Protein AF-A0A1Y3AVC0-F1 (afdb_monomer_lite)

pLDDT: mean 75.88, std 19.56, range [30.83, 96.31]

InterPro domains:
  IPR007252 Nuclear pore protein 84/107 [PF04121] (3-214)
  IPR007252 Nuclear pore protein 84/107 [PTHR13003] (3-214)

Structure (mmCIF, N/CA/C/O backbone):
data_AF-A0A1Y3AVC0-F1
#
_entry.id   AF-A0A1Y3AVC0-F1
#
loop_
_atom_site.group_PDB
_atom_site.id
_atom_site.type_symbol
_atom_site.label_atom_id
_atom_site.label_alt_id
_atom_site.label_comp_id
_atom_site.label_asym_id
_atom_site.label_entity_id
_atom_site.label_seq_id
_atom_site.pdbx_PDB_ins_code
_atom_site.Cartn_x
_atom_site.Cartn_y
_atom_site.Cartn_z
_atom_site.occupancy
_atom_site.B_iso_or_equiv
_atom_site.auth_seq_id
_atom_site.auth_comp_id
_atom_site.auth_asym_id
_atom_site.auth_atom_id
_atom_site.pdbx_PDB_model_num
ATOM 1 N N . MET A 1 1 ? 9.480 -19.037 -18.167 1.00 77.12 1 MET A N 1
ATOM 2 C CA . MET A 1 1 ? 8.557 -18.081 -18.829 1.00 77.12 1 MET A CA 1
ATOM 3 C C . MET A 1 1 ? 8.891 -16.638 -18.455 1.00 77.12 1 MET A C 1
ATOM 5 O O . MET A 1 1 ? 9.142 -15.856 -19.361 1.00 77.12 1 MET A O 1
ATOM 9 N N . PHE A 1 2 ? 8.971 -16.295 -17.164 1.00 83.81 2 PHE A N 1
ATOM 10 C CA . PHE A 1 2 ? 9.267 -14.930 -16.691 1.00 83.81 2 PHE A CA 1
ATOM 11 C C . PHE A 1 2 ? 10.601 -14.347 -17.185 1.00 83.81 2 PHE A C 1
ATOM 13 O O . PHE A 1 2 ? 10.641 -13.189 -17.583 1.00 83.81 2 PHE A O 1
ATOM 20 N N . GLU A 1 3 ? 11.664 -15.153 -17.258 1.00 85.75 3 GLU A N 1
ATOM 21 C CA . GLU A 1 3 ? 12.979 -14.725 -17.774 1.00 85.75 3 GLU A CA 1
ATOM 22 C C . GLU A 1 3 ? 12.911 -14.189 -19.207 1.00 85.75 3 GLU A C 1
ATOM 24 O O . GLU A 1 3 ? 13.526 -13.179 -19.535 1.00 85.75 3 GLU A O 1
ATOM 29 N N . LEU A 1 4 ? 12.117 -14.847 -20.054 1.00 87.88 4 LEU A N 1
ATOM 30 C CA . LEU A 1 4 ? 11.952 -14.465 -21.449 1.00 87.88 4 LEU A CA 1
ATOM 31 C C . LEU A 1 4 ? 11.192 -13.140 -21.564 1.00 87.88 4 LEU A C 1
ATOM 33 O O . LEU A 1 4 ? 11.560 -12.280 -22.360 1.00 87.88 4 LEU A O 1
ATOM 37 N N . ILE A 1 5 ? 10.155 -12.961 -20.740 1.00 86.69 5 ILE A N 1
ATOM 38 C CA . ILE A 1 5 ? 9.391 -11.713 -20.694 1.00 86.69 5 ILE A CA 1
ATOM 39 C C . ILE A 1 5 ? 10.294 -10.579 -20.213 1.00 86.69 5 ILE A C 1
ATOM 41 O O . ILE A 1 5 ? 10.363 -9.560 -20.887 1.00 86.69 5 ILE A O 1
ATOM 45 N N . ALA A 1 6 ? 11.046 -10.779 -19.128 1.00 88.44 6 ALA A N 1
ATOM 46 C CA . ALA A 1 6 ? 11.987 -9.787 -18.617 1.00 88.44 6 ALA A CA 1
ATOM 47 C C . ALA A 1 6 ? 13.039 -9.396 -19.667 1.00 88.44 6 ALA A C 1
ATOM 49 O O . ALA A 1 6 ? 13.271 -8.207 -19.904 1.00 88.44 6 ALA A O 1
ATOM 50 N N . PHE A 1 7 ? 13.600 -10.389 -20.363 1.00 89.31 7 PHE A N 1
ATOM 51 C CA . PHE A 1 7 ? 14.540 -10.176 -21.458 1.00 89.31 7 PHE A CA 1
ATOM 52 C C . PHE A 1 7 ? 13.926 -9.322 -22.570 1.00 89.31 7 PHE A C 1
ATOM 54 O O . PHE A 1 7 ? 14.502 -8.300 -22.935 1.00 89.31 7 PHE A O 1
ATOM 61 N N . TYR A 1 8 ? 12.733 -9.662 -23.063 1.00 89.69 8 TYR A N 1
ATOM 62 C CA . TYR A 1 8 ? 12.082 -8.866 -24.105 1.00 89.69 8 TYR A CA 1
ATOM 63 C C . TYR A 1 8 ? 11.674 -7.475 -23.620 1.00 89.69 8 TYR A C 1
ATOM 65 O O . TYR A 1 8 ? 11.854 -6.507 -24.357 1.00 89.69 8 TYR A O 1
ATOM 73 N N . THR A 1 9 ? 11.191 -7.343 -22.381 1.00 88.06 9 THR A N 1
ATOM 74 C CA . THR A 1 9 ? 10.833 -6.040 -21.809 1.00 88.06 9 THR A CA 1
ATOM 75 C C . THR A 1 9 ? 12.037 -5.119 -21.668 1.00 88.06 9 THR A C 1
ATOM 77 O O . THR A 1 9 ? 11.871 -3.923 -21.858 1.00 88.06 9 THR A O 1
ATOM 80 N N . SER A 1 10 ? 13.249 -5.641 -21.451 1.00 90.62 10 SER A N 1
ATOM 81 C CA . SER A 1 10 ? 14.460 -4.813 -21.342 1.00 90.62 10 SER A CA 1
ATOM 82 C C . SER A 1 10 ? 14.776 -4.005 -22.612 1.00 90.62 10 SER A C 1
ATOM 84 O O . SER A 1 10 ? 15.404 -2.952 -22.533 1.00 90.62 10 SER A O 1
ATOM 86 N N . PHE A 1 11 ? 14.293 -4.444 -23.781 1.00 90.25 11 PHE A N 1
ATOM 87 C CA . PHE A 1 11 ? 14.496 -3.742 -25.053 1.00 90.25 11 PHE A CA 1
ATOM 88 C C . PHE A 1 11 ? 13.446 -2.662 -25.340 1.00 90.25 11 PHE A C 1
ATOM 90 O O . PHE A 1 11 ? 13.580 -1.916 -26.312 1.00 90.25 11 PHE A O 1
ATOM 97 N N . LEU A 1 12 ? 12.378 -2.575 -24.543 1.00 90.44 12 LEU A N 1
ATOM 98 C CA . LEU A 1 12 ? 11.335 -1.567 -24.735 1.00 90.44 12 LEU A CA 1
ATOM 99 C C . LEU A 1 12 ? 11.754 -0.214 -24.124 1.00 90.44 12 LEU A C 1
ATOM 101 O O . LEU A 1 12 ? 12.599 -0.179 -23.239 1.00 90.44 12 LEU A O 1
ATOM 105 N N . PRO A 1 13 ? 11.151 0.916 -24.536 1.00 88.56 13 PRO A N 1
ATOM 106 C CA . PRO A 1 13 ? 11.307 2.195 -23.837 1.00 88.56 13 PRO A CA 1
ATOM 107 C C . PRO A 1 13 ? 10.782 2.122 -22.398 1.00 88.56 13 PRO A C 1
ATOM 109 O O . PRO A 1 13 ? 9.741 1.501 -22.181 1.00 88.56 13 PRO A O 1
ATOM 112 N N . GLU A 1 14 ? 11.435 2.804 -21.450 1.00 80.38 14 GLU A N 1
ATOM 113 C CA . GLU A 1 14 ? 11.179 2.720 -19.995 1.00 80.38 14 GLU A CA 1
ATOM 114 C C . GLU A 1 14 ? 9.687 2.775 -19.622 1.00 80.38 14 GLU A C 1
ATOM 116 O O . GLU A 1 14 ? 9.183 1.911 -18.910 1.00 80.38 14 GLU A O 1
ATOM 121 N N . THR A 1 15 ? 8.930 3.711 -20.201 1.00 76.50 15 THR A N 1
ATOM 122 C CA . THR A 1 15 ? 7.484 3.854 -19.947 1.00 76.50 15 THR A CA 1
ATOM 123 C C . THR A 1 15 ? 6.673 2.608 -20.314 1.00 76.50 15 THR A C 1
ATOM 125 O O . THR A 1 15 ? 5.703 2.262 -19.638 1.00 76.50 15 THR A O 1
ATOM 128 N N . LYS A 1 16 ? 7.066 1.904 -21.382 1.00 79.81 16 LYS A N 1
ATOM 129 C CA . LYS A 1 16 ? 6.434 0.650 -21.805 1.00 79.81 16 LYS A CA 1
ATOM 130 C C . LYS A 1 16 ? 6.957 -0.548 -21.019 1.00 79.81 16 LYS A C 1
ATOM 132 O O . LYS A 1 16 ? 6.185 -1.489 -20.838 1.00 79.81 16 LYS A O 1
ATOM 137 N N . GLN A 1 17 ? 8.209 -0.518 -20.553 1.00 87.00 17 GLN A N 1
ATOM 138 C CA . GLN A 1 17 ? 8.747 -1.550 -19.662 1.00 87.00 17 GLN A CA 1
ATOM 139 C C . GLN A 1 17 ? 7.913 -1.611 -18.384 1.00 87.00 17 GLN A C 1
ATOM 141 O O . GLN A 1 17 ? 7.358 -2.661 -18.069 1.00 87.00 17 GLN A O 1
ATOM 146 N N . VAL A 1 18 ? 7.742 -0.451 -17.735 1.00 84.69 18 VAL A N 1
ATOM 147 C CA . VAL A 1 18 ? 6.990 -0.298 -16.485 1.00 84.69 18 VAL A CA 1
ATOM 148 C C . VAL A 1 18 ? 5.575 -0.835 -16.638 1.00 84.69 18 VAL A C 1
ATOM 150 O O . VAL A 1 18 ? 5.159 -1.711 -15.890 1.00 84.69 18 VAL A O 1
ATOM 153 N N . ARG A 1 19 ? 4.853 -0.380 -17.667 1.00 82.81 19 ARG A N 1
ATOM 154 C CA . ARG A 1 19 ? 3.467 -0.798 -17.896 1.00 82.81 19 ARG A CA 1
ATOM 155 C C . ARG A 1 19 ? 3.334 -2.289 -18.207 1.00 82.81 19 ARG A C 1
ATOM 157 O O . ARG A 1 19 ? 2.478 -2.948 -17.634 1.00 82.81 19 ARG A O 1
ATOM 164 N N . THR A 1 20 ? 4.151 -2.815 -19.121 1.00 84.12 20 THR A N 1
ATOM 165 C CA . THR A 1 20 ? 4.046 -4.221 -19.559 1.00 84.12 20 THR A CA 1
ATOM 166 C C . THR A 1 20 ? 4.376 -5.171 -18.416 1.00 84.12 20 THR A C 1
ATOM 168 O O . THR A 1 20 ? 3.685 -6.167 -18.217 1.00 84.12 20 THR A O 1
ATOM 171 N N . PHE A 1 21 ? 5.419 -4.847 -17.650 1.00 86.12 21 PHE A N 1
ATOM 172 C CA . PHE A 1 21 ? 5.827 -5.654 -16.512 1.00 86.12 21 PHE A CA 1
ATOM 173 C C . PHE A 1 21 ? 4.838 -5.521 -15.349 1.00 86.12 21 PHE A C 1
ATOM 175 O O . PHE A 1 21 ? 4.523 -6.521 -14.714 1.00 86.12 21 PHE A O 1
ATOM 182 N N . ALA A 1 22 ? 4.264 -4.335 -15.120 1.00 86.69 22 ALA A N 1
ATOM 183 C CA . ALA A 1 22 ? 3.227 -4.160 -14.109 1.00 86.69 22 ALA A CA 1
ATOM 184 C C . ALA A 1 22 ? 1.980 -5.009 -14.402 1.00 86.69 22 ALA A C 1
ATOM 186 O O . ALA A 1 22 ? 1.525 -5.754 -13.540 1.00 86.69 22 ALA A O 1
ATOM 187 N N . THR A 1 23 ? 1.502 -4.998 -15.650 1.00 86.44 23 THR A N 1
ATOM 188 C CA . THR A 1 23 ? 0.369 -5.839 -16.068 1.00 86.44 23 THR A CA 1
ATOM 189 C C . THR A 1 23 ? 0.650 -7.334 -15.896 1.00 86.44 23 THR A C 1
ATOM 191 O O . THR A 1 23 ? -0.266 -8.098 -15.615 1.00 86.44 23 THR A O 1
ATOM 194 N N . LEU A 1 24 ? 1.905 -7.772 -16.036 1.00 88.50 24 LEU A N 1
ATOM 195 C CA . LEU A 1 24 ? 2.285 -9.151 -15.728 1.00 88.50 24 LEU A CA 1
ATOM 196 C C . LEU A 1 24 ? 2.160 -9.437 -14.225 1.00 88.50 24 LEU A C 1
ATOM 198 O O . LEU A 1 24 ? 1.525 -10.419 -13.851 1.00 88.50 24 LEU A O 1
ATOM 202 N N . LEU A 1 25 ? 2.749 -8.589 -13.377 1.00 86.50 25 LEU A N 1
ATOM 203 C CA . LEU A 1 25 ? 2.756 -8.778 -11.923 1.00 86.50 25 LEU A CA 1
ATOM 204 C C . LEU A 1 25 ? 1.348 -8.732 -11.310 1.00 86.50 25 LEU A C 1
ATOM 206 O O . LEU A 1 25 ? 1.088 -9.445 -10.348 1.00 86.50 25 LEU A O 1
ATOM 210 N N . GLU A 1 26 ? 0.417 -7.981 -11.901 1.00 86.38 26 GLU A N 1
ATOM 211 C CA . GLU A 1 26 ? -1.002 -7.989 -11.506 1.00 86.38 26 GLU A CA 1
ATOM 212 C C . GLU A 1 26 ? -1.650 -9.378 -11.573 1.00 86.38 26 GLU A C 1
ATOM 214 O O . GLU A 1 26 ? -2.589 -9.653 -10.832 1.00 86.38 26 GLU A O 1
ATOM 219 N N . THR A 1 27 ? -1.171 -10.251 -12.463 1.00 86.75 27 THR A N 1
ATOM 220 C CA . THR A 1 27 ? -1.737 -11.597 -12.645 1.00 86.75 27 THR A CA 1
ATOM 221 C C . THR A 1 27 ? -1.161 -12.639 -11.685 1.00 86.75 27 THR A C 1
ATOM 223 O O . THR A 1 27 ? -1.596 -13.789 -11.711 1.00 86.75 27 THR A O 1
ATOM 226 N N . ILE A 1 28 ? -0.180 -12.264 -10.856 1.00 87.06 28 ILE A N 1
ATOM 227 C CA . ILE A 1 28 ? 0.573 -13.193 -10.008 1.00 87.06 28 ILE A CA 1
ATOM 228 C C . ILE A 1 28 ? 0.038 -13.176 -8.571 1.00 87.06 28 ILE A C 1
ATOM 230 O O . ILE A 1 28 ? 0.268 -12.239 -7.795 1.00 87.06 28 ILE A O 1
ATOM 234 N N . ASP A 1 29 ? -0.612 -14.274 -8.195 1.00 80.88 29 ASP A N 1
ATOM 235 C CA . ASP A 1 29 ? -1.137 -14.480 -6.843 1.00 80.88 29 ASP A CA 1
ATOM 236 C C . ASP A 1 29 ? -0.128 -15.176 -5.901 1.00 80.88 29 ASP A C 1
ATOM 238 O O . ASP A 1 29 ? -0.126 -14.878 -4.709 1.00 80.88 29 ASP A O 1
ATOM 242 N N . ASP A 1 30 ? 0.759 -16.049 -6.407 1.00 87.56 30 ASP A N 1
ATOM 243 C CA . ASP A 1 30 ? 1.677 -16.851 -5.571 1.00 87.56 30 ASP A CA 1
ATOM 244 C C . ASP A 1 30 ? 2.955 -16.104 -5.151 1.00 87.56 30 ASP A C 1
ATOM 246 O O . ASP A 1 30 ? 3.686 -15.585 -5.994 1.00 87.56 30 ASP A O 1
ATOM 250 N N . GLU A 1 31 ? 3.279 -16.123 -3.853 1.00 85.56 31 GLU A N 1
ATOM 251 C CA . GLU A 1 31 ? 4.421 -15.409 -3.258 1.00 85.56 31 GLU A CA 1
ATOM 252 C C . GLU A 1 31 ? 5.783 -15.877 -3.802 1.00 85.56 31 GLU A C 1
ATOM 254 O O . GLU A 1 31 ? 6.703 -15.066 -3.964 1.00 85.56 31 GLU A O 1
ATOM 259 N N . SER A 1 32 ? 5.925 -17.169 -4.118 1.00 86.88 32 SER A N 1
ATOM 260 C CA . SER A 1 32 ? 7.172 -17.724 -4.665 1.00 86.88 32 SER A CA 1
ATOM 261 C C . SER A 1 32 ? 7.457 -17.139 -6.046 1.00 86.88 32 SER A C 1
ATOM 263 O O . SER A 1 32 ? 8.573 -16.681 -6.317 1.00 86.88 32 SER A O 1
ATOM 265 N N . ASP A 1 33 ? 6.423 -17.078 -6.886 1.00 88.81 33 ASP A N 1
ATOM 266 C CA . ASP A 1 33 ? 6.488 -16.472 -8.214 1.00 88.81 33 ASP A CA 1
ATOM 267 C C . ASP A 1 33 ? 6.730 -14.959 -8.141 1.00 88.81 33 ASP A C 1
ATOM 269 O O . ASP A 1 33 ? 7.506 -14.428 -8.945 1.00 88.81 33 ASP A O 1
ATOM 273 N N . ARG A 1 34 ? 6.155 -14.264 -7.142 1.00 89.88 34 ARG A N 1
ATOM 274 C CA . ARG A 1 34 ? 6.449 -12.841 -6.882 1.00 89.88 34 ARG A CA 1
ATOM 275 C C . ARG A 1 34 ? 7.943 -12.630 -6.667 1.00 89.88 34 ARG A C 1
ATOM 277 O O . ARG A 1 34 ? 8.562 -11.844 -7.383 1.00 89.88 34 ARG A O 1
ATOM 284 N N . ARG A 1 35 ? 8.543 -13.375 -5.731 1.00 88.81 35 ARG A N 1
ATOM 285 C CA . ARG A 1 35 ? 9.980 -13.278 -5.412 1.00 88.81 35 ARG A CA 1
ATOM 286 C C . ARG A 1 35 ? 10.857 -13.588 -6.618 1.00 88.81 35 ARG A C 1
ATOM 288 O O . ARG A 1 35 ? 11.803 -12.850 -6.894 1.00 88.81 35 ARG A O 1
ATOM 295 N N . LEU A 1 36 ? 10.530 -14.645 -7.360 1.00 89.19 36 LEU A N 1
ATOM 296 C CA . LEU A 1 36 ? 11.261 -15.010 -8.570 1.00 89.19 36 LEU A CA 1
ATOM 297 C C . LEU A 1 36 ? 11.225 -13.877 -9.608 1.00 89.19 36 LEU A C 1
ATOM 299 O O . LEU A 1 36 ? 12.261 -13.528 -10.175 1.00 89.19 36 LEU A O 1
ATOM 303 N N . CYS A 1 37 ? 10.062 -13.259 -9.825 1.00 88.44 37 CYS A N 1
ATOM 304 C CA . CYS A 1 37 ? 9.919 -12.150 -10.766 1.00 88.44 37 CYS A CA 1
ATOM 305 C C . CYS A 1 37 ? 10.728 -10.915 -10.356 1.00 88.44 37 CYS A C 1
ATOM 307 O O . CYS A 1 37 ? 11.332 -10.289 -11.226 1.00 88.44 37 CYS A O 1
ATOM 309 N N . LEU A 1 38 ? 10.797 -10.590 -9.060 1.00 87.75 38 LEU A N 1
ATOM 310 C CA . LEU A 1 38 ? 11.614 -9.477 -8.561 1.00 87.75 38 LEU A CA 1
ATOM 311 C C . LEU A 1 38 ? 13.110 -9.718 -8.812 1.00 87.75 38 LEU A C 1
ATOM 313 O O . LEU A 1 38 ? 13.805 -8.834 -9.316 1.00 87.75 38 LEU A O 1
ATOM 317 N N . ILE A 1 39 ? 13.597 -10.937 -8.554 1.00 89.00 39 ILE A N 1
ATOM 318 C CA . ILE A 1 39 ? 14.994 -11.320 -8.822 1.00 89.00 39 ILE A CA 1
ATOM 319 C C . ILE A 1 39 ? 15.309 -11.188 -10.317 1.00 89.00 39 ILE A C 1
ATOM 321 O O . ILE A 1 39 ? 16.334 -10.622 -10.701 1.00 89.00 39 ILE A O 1
ATOM 325 N N . ILE A 1 40 ? 14.414 -11.676 -11.176 1.00 89.69 40 ILE A N 1
ATOM 326 C CA . ILE A 1 40 ? 14.579 -11.598 -12.630 1.00 89.69 40 ILE A CA 1
ATOM 327 C C . ILE A 1 40 ? 14.550 -10.136 -13.106 1.00 89.69 40 ILE A C 1
ATOM 329 O O . ILE A 1 40 ? 15.397 -9.745 -13.912 1.00 89.69 40 ILE A O 1
ATOM 333 N N . ALA A 1 41 ? 13.622 -9.316 -12.604 1.00 88.38 41 ALA A N 1
ATOM 334 C CA . ALA A 1 41 ? 13.525 -7.897 -12.948 1.00 88.38 41 ALA A CA 1
ATOM 335 C C . ALA A 1 41 ? 14.801 -7.133 -12.570 1.00 88.38 41 ALA A C 1
ATOM 337 O O . ALA A 1 41 ? 15.314 -6.340 -13.366 1.00 88.38 41 ALA A O 1
ATOM 338 N N . LYS A 1 42 ? 15.359 -7.436 -11.391 1.00 87.19 42 LYS A N 1
ATOM 339 C CA . LYS A 1 42 ? 16.633 -6.888 -10.918 1.00 87.19 42 LYS A CA 1
ATOM 340 C C . LYS A 1 42 ? 17.797 -7.301 -11.820 1.00 87.19 42 LYS A C 1
ATOM 342 O O . LYS A 1 42 ? 18.594 -6.452 -12.217 1.00 87.19 42 LYS A O 1
ATOM 347 N N . ASN A 1 43 ? 17.862 -8.572 -12.218 1.00 88.38 43 ASN A N 1
ATOM 348 C CA . ASN A 1 43 ? 18.879 -9.063 -13.155 1.00 88.38 43 ASN A CA 1
ATOM 349 C C . ASN A 1 43 ? 18.776 -8.392 -14.535 1.00 88.38 43 ASN A C 1
ATOM 351 O O . ASN A 1 43 ? 19.795 -8.108 -15.164 1.00 88.38 43 ASN A O 1
ATOM 355 N N . ALA A 1 44 ? 17.555 -8.087 -14.982 1.00 87.69 44 ALA A N 1
ATOM 356 C CA . ALA A 1 44 ? 17.283 -7.361 -16.220 1.00 87.69 44 ALA A CA 1
ATOM 357 C C . ALA A 1 44 ? 17.491 -5.833 -16.111 1.00 87.69 44 ALA A C 1
ATOM 359 O O . ALA A 1 44 ? 17.304 -5.132 -17.104 1.00 87.69 44 ALA A O 1
ATOM 360 N N . LYS A 1 45 ? 17.901 -5.317 -14.937 1.00 86.75 45 LYS A N 1
ATOM 361 C CA . LYS A 1 45 ? 18.111 -3.884 -14.642 1.00 86.75 45 LYS A CA 1
ATOM 362 C C . LYS A 1 45 ? 16.887 -3.008 -14.938 1.00 86.75 45 LYS A C 1
ATOM 364 O O . LYS A 1 45 ? 17.029 -1.861 -15.360 1.00 86.75 45 LYS A O 1
ATOM 369 N N . LEU A 1 46 ? 15.690 -3.550 -14.730 1.00 86.44 46 LEU A N 1
ATOM 370 C CA . LEU A 1 46 ? 14.451 -2.791 -14.860 1.00 86.44 46 LEU A CA 1
ATOM 371 C C . LEU A 1 46 ? 14.275 -1.840 -13.667 1.00 86.44 46 LEU A C 1
ATOM 373 O O . LEU A 1 46 ? 14.759 -2.107 -12.566 1.00 86.44 46 LEU A O 1
ATOM 377 N N . ASN A 1 47 ? 13.554 -0.738 -13.879 1.00 86.00 47 ASN A N 1
ATOM 378 C CA . ASN A 1 47 ? 13.209 0.202 -12.816 1.00 86.00 47 ASN A CA 1
ATOM 379 C C . ASN A 1 47 ? 12.132 -0.407 -11.902 1.00 86.00 47 ASN A C 1
ATOM 381 O O . ASN A 1 47 ? 10.932 -0.269 -12.151 1.00 86.00 47 ASN A O 1
ATOM 385 N N . LEU A 1 48 ? 12.578 -1.118 -10.864 1.00 86.81 48 LEU A N 1
ATOM 386 C CA . LEU A 1 48 ? 11.698 -1.863 -9.968 1.00 86.81 48 LEU A CA 1
ATOM 387 C C . LEU A 1 48 ? 10.755 -0.942 -9.190 1.00 86.81 48 LEU A C 1
ATOM 389 O O . LEU A 1 48 ? 9.584 -1.269 -9.033 1.00 86.81 48 LEU A O 1
ATOM 393 N N . SER A 1 49 ? 11.233 0.237 -8.791 1.00 83.88 49 SER A N 1
ATOM 394 C CA . SER A 1 49 ? 10.419 1.225 -8.082 1.00 83.88 49 SER A CA 1
ATOM 395 C C . SER A 1 49 ? 9.216 1.668 -8.898 1.00 83.88 49 SER A C 1
ATOM 397 O O . SER A 1 49 ? 8.079 1.469 -8.476 1.00 83.88 49 SER A O 1
ATOM 399 N N . ALA A 1 50 ? 9.446 2.134 -10.125 1.00 82.94 50 ALA A N 1
ATOM 400 C CA . ALA A 1 50 ? 8.357 2.555 -10.998 1.00 82.94 50 ALA A CA 1
ATOM 401 C C . ALA A 1 50 ? 7.388 1.406 -11.337 1.00 82.94 50 ALA A C 1
ATOM 403 O O . ALA A 1 50 ? 6.181 1.625 -11.449 1.00 82.94 50 ALA A O 1
ATOM 404 N N . ILE A 1 51 ? 7.906 0.182 -11.499 1.00 86.88 51 ILE A N 1
ATOM 405 C CA . ILE A 1 51 ? 7.099 -1.019 -11.744 1.00 86.88 51 ILE A CA 1
A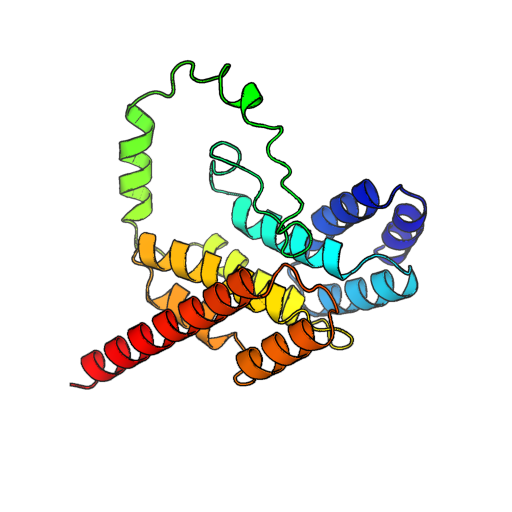TOM 406 C C . ILE A 1 51 ? 6.179 -1.310 -10.556 1.00 86.88 51 ILE A C 1
ATOM 408 O O . ILE A 1 51 ? 4.977 -1.462 -10.755 1.00 86.88 51 ILE A O 1
ATOM 412 N N . LEU A 1 52 ? 6.720 -1.383 -9.339 1.00 87.81 52 LEU A N 1
ATOM 413 C CA . LEU A 1 52 ? 5.962 -1.756 -8.146 1.00 87.81 52 LEU A CA 1
ATOM 414 C C . LEU A 1 52 ? 4.885 -0.724 -7.802 1.00 87.81 52 LEU A C 1
ATOM 416 O O . LEU A 1 52 ? 3.744 -1.108 -7.539 1.00 87.81 52 LEU A O 1
ATOM 420 N N . SER A 1 53 ? 5.205 0.571 -7.894 1.00 84.38 53 SER A N 1
ATOM 421 C CA . SER A 1 53 ? 4.212 1.639 -7.726 1.00 84.38 53 SER A CA 1
ATOM 422 C C . SER A 1 53 ? 3.057 1.484 -8.720 1.00 84.38 53 SER A C 1
ATOM 424 O O . SER A 1 53 ? 1.892 1.539 -8.329 1.00 84.38 53 SER A O 1
ATOM 426 N N . MET A 1 54 ? 3.368 1.214 -9.995 1.00 83.44 54 MET A N 1
ATOM 427 C CA . MET A 1 54 ? 2.365 1.035 -11.050 1.00 83.44 54 MET A CA 1
ATOM 428 C C . MET A 1 54 ? 1.481 -0.199 -10.816 1.00 83.44 54 MET A C 1
ATOM 430 O O . MET A 1 54 ? 0.272 -0.124 -11.011 1.00 83.44 54 MET A O 1
ATOM 434 N N . VAL A 1 55 ? 2.051 -1.328 -10.379 1.00 87.62 55 VAL A N 1
ATOM 435 C CA . VAL A 1 55 ? 1.282 -2.550 -10.065 1.00 87.62 55 VAL A CA 1
ATOM 436 C C . VAL A 1 55 ? 0.250 -2.278 -8.983 1.00 87.62 55 VAL A C 1
ATOM 438 O O . VAL A 1 55 ? -0.924 -2.610 -9.138 1.00 87.62 55 VAL A O 1
ATOM 441 N N . ILE A 1 56 ? 0.681 -1.665 -7.884 1.00 87.38 56 ILE A N 1
ATOM 442 C CA . ILE A 1 56 ? -0.187 -1.409 -6.733 1.00 87.38 56 ILE A CA 1
ATOM 443 C C . ILE A 1 56 ? -1.264 -0.401 -7.100 1.00 87.38 56 ILE A C 1
ATOM 445 O O . ILE A 1 56 ? -2.430 -0.586 -6.750 1.00 87.38 56 ILE A O 1
ATOM 449 N N . GLU A 1 57 ? -0.899 0.630 -7.858 1.00 81.56 57 GLU A N 1
ATOM 450 C CA . GLU A 1 57 ? -1.852 1.592 -8.386 1.00 81.56 57 GLU A CA 1
ATOM 451 C C . GLU A 1 57 ? -2.904 0.908 -9.270 1.00 81.56 57 GLU A C 1
ATOM 453 O O . GLU A 1 57 ? -4.100 1.108 -9.051 1.00 81.56 57 GLU A O 1
ATOM 458 N N . ASN A 1 58 ? -2.493 0.036 -10.193 1.00 84.12 58 ASN A N 1
ATOM 459 C CA . ASN A 1 58 ? -3.416 -0.704 -11.049 1.00 84.12 58 ASN A CA 1
ATOM 460 C C . ASN A 1 58 ? -4.346 -1.614 -10.236 1.00 84.12 58 ASN A C 1
ATOM 462 O O . ASN A 1 58 ? -5.558 -1.585 -10.449 1.00 84.12 58 ASN A O 1
ATOM 466 N N . ILE A 1 59 ? -3.827 -2.358 -9.251 1.00 85.56 59 ILE A N 1
ATOM 467 C CA . ILE A 1 59 ? -4.650 -3.218 -8.383 1.00 85.56 59 ILE A CA 1
ATOM 468 C C . ILE A 1 59 ? -5.643 -2.379 -7.563 1.00 85.56 59 ILE A C 1
ATOM 470 O O . ILE A 1 59 ? -6.817 -2.738 -7.450 1.00 85.56 59 ILE A O 1
ATOM 474 N N . ARG A 1 60 ? -5.214 -1.226 -7.039 1.00 78.56 60 ARG A N 1
ATOM 475 C CA . ARG A 1 60 ? -6.069 -0.307 -6.273 1.00 78.56 60 ARG A CA 1
ATOM 476 C C . ARG A 1 60 ? -7.182 0.305 -7.131 1.00 78.56 60 ARG A C 1
ATOM 478 O O . ARG A 1 60 ? -8.295 0.497 -6.637 1.00 78.56 60 ARG A O 1
ATOM 485 N N . LEU A 1 61 ? -6.898 0.601 -8.401 1.00 73.50 61 LEU A N 1
ATOM 486 C CA . LEU A 1 61 ? -7.824 1.258 -9.330 1.00 73.50 61 LEU A CA 1
ATOM 487 C C . LEU A 1 61 ? -8.709 0.289 -10.135 1.00 73.50 61 LEU A C 1
ATOM 489 O O . LEU A 1 61 ? -9.729 0.720 -10.668 1.00 73.50 61 LEU A O 1
ATOM 493 N N . ASN A 1 62 ? -8.386 -1.007 -10.206 1.00 61.59 62 ASN A N 1
ATOM 494 C CA . ASN A 1 62 ? -8.983 -1.947 -11.172 1.00 61.59 62 ASN A CA 1
ATOM 495 C C . ASN A 1 62 ? -10.493 -2.254 -11.020 1.00 61.59 62 ASN A C 1
ATOM 497 O O . ASN A 1 62 ? -11.025 -3.050 -11.790 1.00 61.59 62 ASN A O 1
ATOM 501 N N . LYS A 1 63 ? -11.230 -1.627 -10.090 1.00 50.44 63 LYS A N 1
ATOM 502 C CA . LYS A 1 63 ? -12.705 -1.766 -9.967 1.00 50.44 63 LYS A CA 1
ATOM 503 C C . LYS A 1 63 ? -13.456 -0.496 -9.604 1.00 50.44 63 LYS A C 1
ATOM 505 O O . LYS A 1 63 ? -14.665 -0.516 -9.381 1.00 50.44 63 LYS A O 1
ATOM 510 N N . THR A 1 64 ? -12.769 0.626 -9.560 1.00 39.94 64 THR A N 1
ATOM 511 C CA . THR A 1 64 ? -13.391 1.898 -9.251 1.00 39.94 64 THR A CA 1
ATOM 512 C C . THR A 1 64 ? -13.343 2.739 -10.513 1.00 39.94 64 THR A C 1
ATOM 514 O O . THR A 1 64 ? -12.310 2.866 -11.159 1.00 39.94 64 THR A O 1
ATOM 517 N N . GLY A 1 65 ? -14.463 3.345 -10.901 1.00 35.84 65 GLY A N 1
ATOM 518 C CA . GLY A 1 65 ? -14.504 4.338 -11.981 1.00 35.84 65 GLY A CA 1
ATOM 519 C C . GLY A 1 65 ? -13.676 5.606 -11.694 1.00 35.84 65 GLY A C 1
ATOM 520 O O . GLY A 1 65 ? -14.012 6.669 -12.200 1.00 35.84 65 GLY A O 1
ATOM 521 N N . TYR A 1 66 ? -12.616 5.525 -10.881 1.00 38.03 66 TYR A N 1
ATOM 522 C CA . TYR A 1 66 ? -11.640 6.579 -10.612 1.00 38.03 66 TYR A CA 1
ATOM 523 C C . TYR A 1 66 ? -10.650 6.785 -11.766 1.00 38.03 66 TYR A C 1
ATOM 525 O O . TYR A 1 66 ? -9.814 7.675 -11.690 1.00 38.03 66 TYR A O 1
ATOM 533 N N . GLN A 1 67 ? -10.809 6.083 -12.894 1.00 41.62 67 GLN A N 1
ATOM 534 C CA . GLN A 1 67 ? -10.275 6.567 -14.174 1.00 41.62 67 GLN A CA 1
ATOM 535 C C . GLN A 1 67 ? -10.892 7.917 -14.605 1.00 41.62 67 GLN A C 1
ATOM 537 O O . GLN A 1 67 ? -10.389 8.534 -15.541 1.00 41.62 67 GLN A O 1
ATOM 542 N N . LEU A 1 68 ? -11.975 8.387 -13.963 1.00 36.47 68 LEU A N 1
ATOM 543 C CA . LEU A 1 68 ? -12.780 9.510 -14.461 1.00 36.47 68 LEU A CA 1
ATOM 544 C C . LEU A 1 68 ? -12.819 10.764 -13.586 1.00 36.47 68 LEU A C 1
ATOM 546 O O . LEU A 1 68 ? -13.496 11.715 -13.967 1.00 36.47 68 LEU A O 1
ATOM 550 N N . LEU A 1 69 ? -12.105 10.834 -12.463 1.00 34.62 69 LEU A N 1
ATOM 551 C CA . LEU A 1 69 ? -12.112 12.051 -11.652 1.00 34.62 69 LEU A CA 1
ATOM 552 C C . LEU A 1 69 ? -10.715 12.398 -11.162 1.00 34.62 69 LEU A C 1
ATOM 554 O O . LEU A 1 69 ? -10.281 11.949 -10.110 1.00 34.62 69 LEU A O 1
ATOM 558 N N . ASN A 1 70 ? -10.132 13.344 -11.895 1.00 33.56 70 ASN A N 1
ATOM 559 C CA . ASN A 1 70 ? -9.108 14.264 -11.429 1.00 33.56 70 ASN A CA 1
ATOM 560 C C . ASN A 1 70 ? -7.693 13.679 -11.368 1.00 33.56 70 ASN A C 1
ATOM 562 O O . ASN A 1 70 ? -7.487 12.613 -10.814 1.00 33.56 70 ASN A O 1
ATOM 566 N N . ALA A 1 71 ? -6.762 14.407 -11.997 1.00 37.59 71 ALA A N 1
ATOM 567 C CA . ALA A 1 71 ? -5.305 14.293 -11.929 1.00 37.59 71 ALA A CA 1
ATOM 568 C C . ALA A 1 71 ? -4.773 12.958 -11.390 1.00 37.59 71 ALA A C 1
ATOM 570 O O . ALA A 1 71 ? -4.863 12.748 -10.189 1.00 37.59 71 ALA A O 1
ATOM 571 N N . LYS A 1 72 ? -4.197 12.130 -12.287 1.00 40.62 72 LYS A N 1
ATOM 572 C CA . LYS A 1 72 ? -3.180 11.088 -12.025 1.00 40.62 72 LYS A CA 1
ATOM 573 C C . LYS A 1 72 ? -3.081 10.748 -10.533 1.00 40.62 72 LYS A C 1
ATOM 575 O O . LYS A 1 72 ? -2.589 11.597 -9.801 1.00 40.62 72 LYS A O 1
ATOM 580 N N . SER A 1 73 ? -3.417 9.545 -10.065 1.00 44.28 73 SER A N 1
ATOM 581 C CA . SER A 1 73 ? -2.741 9.073 -8.849 1.00 44.28 73 SER A CA 1
ATOM 582 C C . SER A 1 73 ? -1.257 9.175 -9.155 1.00 44.28 73 SER A C 1
ATOM 584 O O . SER A 1 73 ? -0.733 8.482 -10.011 1.00 44.28 73 SER A O 1
ATOM 586 N N . ILE A 1 74 ? -0.640 10.218 -8.622 1.00 45.06 74 ILE A N 1
ATOM 587 C CA . ILE A 1 74 ? 0.707 10.600 -8.966 1.00 45.06 74 ILE A CA 1
ATOM 588 C C . ILE A 1 74 ? 1.545 9.581 -8.202 1.00 45.06 74 ILE A C 1
ATOM 590 O O . ILE A 1 74 ? 1.484 9.636 -6.975 1.00 45.06 74 ILE A O 1
ATOM 594 N N . PRO A 1 75 ? 2.277 8.651 -8.851 1.00 48.47 75 PRO A N 1
ATOM 595 C CA . PRO A 1 75 ? 3.266 7.856 -8.124 1.00 48.47 75 PRO A CA 1
ATOM 596 C C . PRO A 1 75 ? 4.130 8.830 -7.327 1.00 48.47 75 PRO A C 1
ATOM 598 O O . PRO A 1 75 ? 4.373 9.927 -7.840 1.00 48.47 75 PRO A O 1
ATOM 601 N N . PHE A 1 76 ? 4.598 8.489 -6.124 1.00 49.28 76 PHE A N 1
ATOM 602 C CA . PHE A 1 76 ? 5.359 9.429 -5.287 1.00 49.28 76 PHE A CA 1
ATOM 603 C C . PHE A 1 76 ? 6.458 10.181 -6.080 1.00 49.28 76 PHE A C 1
ATOM 605 O O . PHE A 1 76 ? 6.652 11.385 -5.922 1.00 49.28 76 PHE A O 1
ATOM 612 N N . ALA A 1 77 ? 7.058 9.506 -7.067 1.00 44.94 77 ALA A N 1
ATOM 613 C CA . ALA A 1 77 ? 8.019 10.035 -8.038 1.00 44.94 77 ALA A CA 1
ATOM 614 C C . ALA A 1 77 ? 7.584 11.256 -8.895 1.00 44.94 77 ALA A C 1
ATOM 616 O O . ALA A 1 77 ? 8.446 11.896 -9.491 1.00 44.94 77 ALA A O 1
ATOM 617 N N . ASN A 1 78 ? 6.292 11.584 -9.008 1.00 42.41 78 ASN A N 1
ATOM 618 C CA . ASN A 1 78 ? 5.778 12.714 -9.803 1.00 42.41 78 ASN A CA 1
ATOM 619 C C . ASN A 1 78 ? 5.138 13.826 -8.947 1.00 42.41 78 ASN A C 1
ATOM 621 O O . ASN A 1 78 ? 4.528 14.746 -9.513 1.00 42.41 78 ASN A O 1
ATOM 625 N N . PHE A 1 79 ? 5.231 13.765 -7.612 1.00 46.75 79 PHE A N 1
ATOM 626 C CA . PHE A 1 79 ? 4.886 14.925 -6.782 1.00 46.75 79 PHE A CA 1
ATOM 627 C C . PHE A 1 79 ? 5.694 16.138 -7.288 1.00 46.75 79 PHE A C 1
ATOM 629 O O . PHE A 1 79 ? 6.758 15.948 -7.857 1.00 46.75 79 PHE A O 1
ATOM 636 N N . GLY A 1 80 ? 5.154 17.365 -7.237 1.00 41.59 80 GLY A N 1
ATOM 637 C CA . GLY A 1 80 ? 5.803 18.636 -7.663 1.00 41.59 80 GLY A CA 1
ATOM 638 C C . GLY A 1 80 ? 6.160 18.843 -9.140 1.00 41.59 80 GLY A C 1
ATOM 639 O O . GLY A 1 80 ? 6.321 19.988 -9.554 1.00 41.59 80 GLY A O 1
ATOM 640 N N . HIS A 1 81 ? 6.178 17.813 -9.993 1.00 37.69 81 HIS A N 1
ATOM 641 C CA . HIS A 1 81 ? 6.363 17.994 -11.446 1.00 37.69 81 HIS A CA 1
ATOM 642 C C . HIS A 1 81 ? 5.076 18.410 -12.187 1.00 37.69 81 HIS A C 1
ATOM 644 O O . HIS A 1 81 ? 5.049 18.515 -13.417 1.00 37.69 81 HIS A O 1
ATOM 650 N N . PHE A 1 82 ? 3.989 18.675 -11.454 1.00 39.69 82 PHE A N 1
ATOM 651 C CA . PHE A 1 82 ? 2.778 19.295 -11.989 1.00 39.69 82 PHE A CA 1
ATOM 652 C C . PHE A 1 82 ? 2.987 20.803 -12.157 1.00 39.69 82 PHE A C 1
ATOM 654 O O . PHE A 1 82 ? 2.421 21.633 -11.445 1.00 39.69 82 PHE A O 1
ATOM 661 N N . ALA A 1 83 ? 3.782 21.166 -13.164 1.00 35.97 83 ALA A N 1
ATOM 662 C CA . ALA A 1 83 ? 3.659 22.479 -13.772 1.00 35.97 83 ALA A CA 1
ATOM 663 C C . ALA A 1 83 ? 2.192 22.681 -14.196 1.00 35.97 83 ALA A C 1
ATOM 665 O O . ALA A 1 83 ? 1.543 21.777 -14.729 1.00 35.97 83 ALA A O 1
ATOM 666 N N . ALA A 1 84 ? 1.679 23.872 -13.906 1.00 39.38 84 ALA A N 1
ATOM 667 C CA . ALA A 1 84 ? 0.285 24.309 -13.935 1.00 39.38 84 ALA A CA 1
ATOM 668 C C . ALA A 1 84 ? -0.437 24.266 -15.307 1.00 39.38 84 ALA A C 1
ATOM 670 O O . ALA A 1 84 ? -1.430 24.970 -15.496 1.00 39.38 84 ALA A O 1
ATOM 671 N N . ASP A 1 85 ? 0.016 23.450 -16.257 1.00 33.69 85 ASP A N 1
ATOM 672 C CA . ASP A 1 85 ? -0.317 23.575 -17.680 1.00 33.69 85 ASP A CA 1
ATOM 673 C C . ASP A 1 85 ? -1.541 22.759 -18.133 1.00 33.69 85 ASP A C 1
ATOM 675 O O . ASP A 1 85 ? -1.993 22.866 -19.268 1.00 33.69 85 ASP A O 1
ATOM 679 N N . ASN A 1 86 ? -2.146 21.967 -17.240 1.00 42.31 86 ASN A N 1
ATOM 680 C CA . ASN A 1 86 ? -3.272 21.090 -17.587 1.00 42.31 86 ASN A CA 1
ATOM 681 C C . ASN A 1 86 ? -4.646 21.583 -17.100 1.00 42.31 86 ASN A C 1
ATOM 683 O O . ASN A 1 86 ? -5.575 20.792 -16.944 1.00 42.31 86 ASN A O 1
ATOM 687 N N . ARG A 1 87 ? -4.820 22.898 -16.894 1.00 37.19 87 ARG A N 1
ATOM 688 C CA . ARG A 1 87 ? -6.155 23.479 -16.625 1.00 37.19 87 ARG A CA 1
ATOM 689 C C . ARG A 1 87 ? -7.090 23.428 -17.840 1.00 37.19 87 ARG A C 1
ATOM 691 O O . ARG A 1 87 ? -8.302 23.485 -17.666 1.00 37.19 87 ARG A O 1
ATOM 698 N N . ASN A 1 88 ? -6.552 23.269 -19.050 1.00 38.16 88 ASN A N 1
ATOM 699 C CA . ASN A 1 88 ? -7.332 23.375 -20.288 1.00 38.16 88 ASN A CA 1
ATOM 700 C C . ASN A 1 88 ? -7.979 22.057 -20.753 1.00 38.16 88 ASN A C 1
ATOM 702 O O . ASN A 1 88 ? -8.798 22.082 -21.663 1.00 38.16 88 ASN A O 1
ATOM 706 N N . VAL A 1 89 ? -7.681 20.914 -20.123 1.00 40.28 89 VAL A N 1
ATOM 707 C CA . VAL A 1 89 ? -8.310 19.618 -20.469 1.00 40.28 89 VAL A CA 1
ATOM 708 C C . VAL A 1 89 ? -9.621 19.384 -19.695 1.00 40.28 89 VAL A C 1
ATOM 710 O O . VAL A 1 89 ? -10.409 18.509 -20.038 1.00 40.28 89 VAL A O 1
ATOM 713 N N . ILE A 1 90 ? -9.910 20.205 -18.680 1.00 39.12 90 ILE A N 1
ATOM 714 C CA . ILE A 1 90 ? -11.073 20.045 -17.787 1.00 39.12 90 ILE A CA 1
ATOM 715 C C . ILE A 1 90 ? -12.365 20.641 -18.398 1.00 39.12 90 ILE A C 1
ATOM 717 O O . ILE A 1 90 ? -13.463 20.390 -17.907 1.00 39.12 90 ILE A O 1
ATOM 721 N N . GLY A 1 91 ? -12.260 21.399 -19.496 1.00 30.83 91 GLY A N 1
ATOM 722 C CA . GLY A 1 91 ? -13.390 22.120 -20.099 1.00 30.83 91 GLY A CA 1
ATOM 723 C C . GLY A 1 91 ? -14.289 21.312 -21.042 1.00 30.83 91 GLY A C 1
ATOM 724 O O . GLY A 1 91 ? -15.433 21.699 -21.257 1.00 30.83 91 GLY A O 1
ATOM 725 N N . GLU A 1 92 ? -13.831 20.185 -21.588 1.00 35.66 92 GLU A N 1
ATOM 726 C CA . GLU A 1 92 ? -14.553 19.485 -22.660 1.00 35.66 92 GLU A CA 1
ATOM 727 C C . GLU A 1 92 ? -14.706 17.992 -22.366 1.00 35.66 92 GLU A C 1
ATOM 729 O O . GLU A 1 92 ? -14.062 17.167 -23.009 1.00 35.66 92 GLU A O 1
ATOM 734 N N . ARG A 1 93 ? -15.535 17.629 -21.373 1.00 35.06 93 ARG A N 1
ATOM 735 C CA . ARG A 1 93 ? -16.168 16.287 -21.269 1.00 35.06 93 ARG A CA 1
ATOM 736 C C . ARG A 1 93 ? -17.211 16.136 -20.153 1.00 35.06 93 ARG A C 1
ATOM 738 O O . ARG A 1 93 ? -17.543 15.016 -19.780 1.00 35.06 93 ARG A O 1
ATOM 745 N N . PHE A 1 94 ? -17.807 17.225 -19.665 1.00 33.94 94 PHE A N 1
ATOM 746 C CA . PHE A 1 94 ? -19.030 17.135 -18.857 1.00 33.94 94 PHE A CA 1
ATOM 747 C C . PHE A 1 94 ? -20.255 17.028 -19.773 1.00 33.94 94 PHE A C 1
ATOM 749 O O . PHE A 1 94 ? -21.013 17.975 -19.952 1.00 33.94 94 PHE A O 1
ATOM 756 N N . GLY A 1 95 ? -20.406 15.858 -20.393 1.00 31.16 95 GLY A N 1
ATOM 757 C CA . GLY A 1 95 ? -21.619 15.441 -21.087 1.00 31.16 95 GLY A CA 1
ATOM 758 C C . GLY A 1 95 ? -22.238 14.252 -20.357 1.00 31.16 95 GLY A C 1
ATOM 759 O O . GLY A 1 95 ? -21.761 13.136 -20.511 1.00 31.16 95 GLY A O 1
ATOM 760 N N . ASN A 1 96 ? -23.278 14.532 -19.568 1.00 39.47 96 ASN A N 1
ATOM 761 C CA . ASN A 1 96 ? -24.297 13.626 -19.020 1.00 39.47 96 ASN A CA 1
ATOM 762 C C . ASN A 1 96 ? -23.818 12.299 -18.396 1.00 39.47 96 ASN A C 1
ATOM 764 O O . ASN A 1 96 ? -23.883 11.245 -19.025 1.00 39.47 96 ASN A O 1
ATOM 768 N N . THR A 1 97 ? -23.457 12.328 -17.109 1.00 43.16 97 THR A N 1
ATOM 769 C CA . THR A 1 97 ? -23.519 11.141 -16.242 1.00 43.16 97 THR A CA 1
ATOM 770 C C . THR A 1 97 ? -24.887 11.074 -15.560 1.00 43.16 97 THR A C 1
ATOM 772 O O . THR A 1 97 ? -25.321 12.006 -14.884 1.00 43.16 97 THR A O 1
ATOM 775 N N . ASP A 1 98 ? -25.586 9.971 -15.800 1.00 42.09 98 ASP A N 1
ATOM 776 C CA . ASP A 1 98 ? -26.959 9.709 -15.378 1.00 42.09 98 ASP A CA 1
ATOM 777 C C . ASP A 1 98 ? -27.075 9.587 -13.842 1.00 42.09 98 ASP A C 1
ATOM 779 O O . ASP A 1 98 ? -26.289 8.904 -13.184 1.00 42.09 98 ASP A O 1
ATOM 783 N N . PHE A 1 99 ? -28.083 10.231 -13.250 1.00 42.09 99 PHE A N 1
ATOM 784 C CA . PHE A 1 99 ? -28.297 10.346 -11.794 1.00 42.09 99 PHE A CA 1
ATOM 785 C C . PHE A 1 99 ? -28.645 9.002 -11.100 1.00 42.09 99 PHE A C 1
ATOM 787 O O . PHE A 1 99 ? -28.686 8.917 -9.871 1.00 42.09 99 PHE A O 1
ATOM 794 N N . GLY A 1 100 ? -28.876 7.933 -11.873 1.00 44.59 100 GLY A N 1
ATOM 795 C CA . GLY A 1 100 ? -29.211 6.589 -11.382 1.00 44.59 100 GLY A CA 1
ATOM 796 C C . GLY A 1 100 ? -28.041 5.800 -10.773 1.00 44.59 100 GLY A C 1
ATOM 797 O O . GLY A 1 100 ? -28.264 4.981 -9.880 1.00 44.59 100 GLY A O 1
ATOM 798 N N . ASP A 1 101 ? -26.800 6.083 -11.179 1.00 53.72 101 ASP A N 1
ATOM 799 C CA . ASP A 1 101 ? -25.597 5.342 -10.752 1.00 53.72 101 ASP A CA 1
ATOM 800 C C . ASP A 1 101 ? -25.121 5.690 -9.331 1.00 53.72 101 ASP A C 1
ATOM 802 O O . ASP A 1 101 ? -24.414 4.920 -8.677 1.00 53.72 101 ASP A O 1
ATOM 806 N N . SER A 1 102 ? -25.516 6.855 -8.815 1.00 53.56 102 SER A N 1
ATOM 807 C CA . SER A 1 102 ? -25.124 7.296 -7.474 1.00 53.56 102 SER A CA 1
ATOM 808 C C . SER A 1 102 ? -25.812 6.472 -6.386 1.00 53.56 102 SER A C 1
ATOM 810 O O . SER A 1 102 ? -25.214 6.182 -5.356 1.00 53.56 102 SER A O 1
ATOM 812 N N . LYS A 1 103 ? -27.059 6.040 -6.613 1.00 49.62 103 LYS A N 1
ATOM 813 C CA . LYS A 1 103 ? -27.840 5.291 -5.617 1.00 49.62 103 LYS A CA 1
ATOM 814 C C . LYS A 1 103 ? -27.396 3.828 -5.512 1.00 49.62 103 LYS A C 1
ATOM 816 O O . LYS A 1 103 ? -27.389 3.284 -4.411 1.00 49.62 103 LYS A O 1
ATOM 821 N N . SER A 1 104 ? -26.983 3.218 -6.628 1.00 54.75 104 SER A N 1
ATOM 822 C CA . SER A 1 104 ? -26.393 1.873 -6.642 1.00 54.75 104 SER A CA 1
ATOM 823 C C . SER A 1 104 ? -25.010 1.869 -5.988 1.00 54.75 104 SER A C 1
ATOM 825 O O . SER A 1 104 ? -24.753 1.018 -5.145 1.00 54.75 104 SER A O 1
ATOM 827 N N . LYS A 1 105 ? -24.166 2.877 -6.256 1.00 57.56 105 LYS A N 1
ATOM 828 C CA . LYS A 1 105 ? -22.877 3.055 -5.564 1.00 57.56 105 LYS A CA 1
ATOM 829 C C . LYS A 1 105 ? -23.038 3.272 -4.065 1.00 57.56 105 LYS A C 1
ATOM 831 O O . LYS A 1 105 ? -22.304 2.656 -3.310 1.00 57.56 105 LYS A O 1
ATOM 836 N N . ILE A 1 106 ? -24.006 4.078 -3.622 1.00 57.12 106 ILE A N 1
ATOM 837 C CA . ILE A 1 106 ? -24.298 4.248 -2.188 1.00 57.12 106 ILE A CA 1
ATOM 838 C C . ILE A 1 106 ? -24.726 2.915 -1.555 1.00 57.12 106 ILE A C 1
ATOM 840 O O . ILE A 1 106 ? -2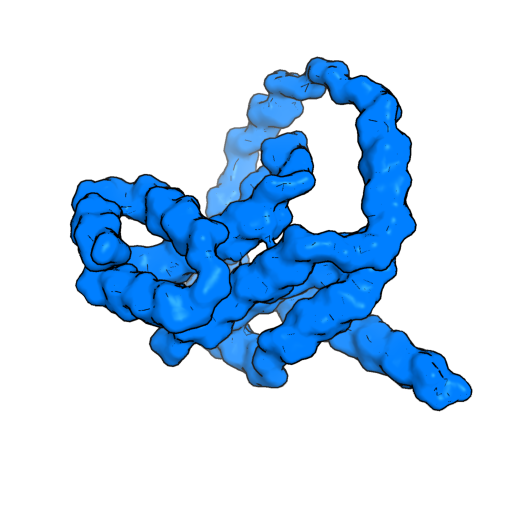4.281 2.599 -0.459 1.00 57.12 106 ILE A O 1
ATOM 844 N N . ALA A 1 107 ? -25.536 2.104 -2.242 1.00 55.53 107 ALA A N 1
ATOM 845 C CA . ALA A 1 107 ? -25.934 0.787 -1.744 1.00 55.53 107 ALA A CA 1
ATOM 846 C C . ALA A 1 107 ? -24.754 -0.204 -1.665 1.00 55.53 107 ALA A C 1
ATOM 848 O O . ALA A 1 107 ? -24.657 -0.949 -0.695 1.00 55.53 107 ALA A O 1
ATOM 849 N N . THR A 1 108 ? -23.831 -0.172 -2.632 1.00 57.78 108 THR A N 1
ATOM 850 C CA . THR A 1 108 ? -22.596 -0.977 -2.618 1.00 57.78 108 THR A CA 1
ATOM 851 C C . THR A 1 108 ? -21.584 -0.486 -1.574 1.00 57.78 108 THR A C 1
ATOM 853 O O . THR A 1 108 ? -20.904 -1.289 -0.949 1.00 57.78 108 THR A O 1
ATOM 856 N N . LEU A 1 109 ? -21.502 0.824 -1.326 1.00 52.00 109 LEU A N 1
ATOM 857 C CA . LEU A 1 109 ? -20.674 1.409 -0.259 1.00 52.00 109 LEU A CA 1
ATOM 858 C C . LEU A 1 109 ? -21.179 1.031 1.145 1.00 52.00 109 LEU A C 1
ATOM 860 O O . LEU A 1 109 ? -20.403 1.034 2.089 1.00 52.00 109 LEU A O 1
ATOM 864 N N . LEU A 1 110 ? -22.470 0.710 1.281 1.00 55.28 110 LEU A N 1
ATOM 865 C CA . LEU A 1 110 ? -23.102 0.291 2.538 1.00 55.28 110 LEU A CA 1
ATOM 866 C C . LEU A 1 110 ? -23.114 -1.231 2.737 1.00 55.28 110 LEU A C 1
ATOM 868 O O . LEU A 1 110 ? -23.498 -1.705 3.809 1.00 55.28 110 LEU A O 1
ATOM 872 N N . SER A 1 111 ? -22.720 -2.021 1.732 1.00 60.81 111 SER A N 1
ATOM 873 C CA . SER A 1 111 ? -22.495 -3.445 1.948 1.00 60.81 111 SER A CA 1
ATOM 874 C C . SER A 1 111 ? -21.155 -3.619 2.659 1.00 60.81 111 SER A C 1
ATOM 876 O O . SER A 1 111 ? -20.106 -3.660 2.021 1.00 60.81 111 SER A O 1
ATOM 878 N N . ASN A 1 112 ? -21.196 -3.784 3.984 1.00 64.31 112 ASN A N 1
ATOM 879 C CA . ASN A 1 112 ? -20.054 -4.169 4.833 1.00 64.31 112 ASN A CA 1
ATOM 880 C C . ASN A 1 112 ? -19.493 -5.572 4.501 1.00 64.31 112 ASN A C 1
ATOM 882 O O . ASN A 1 112 ? -18.815 -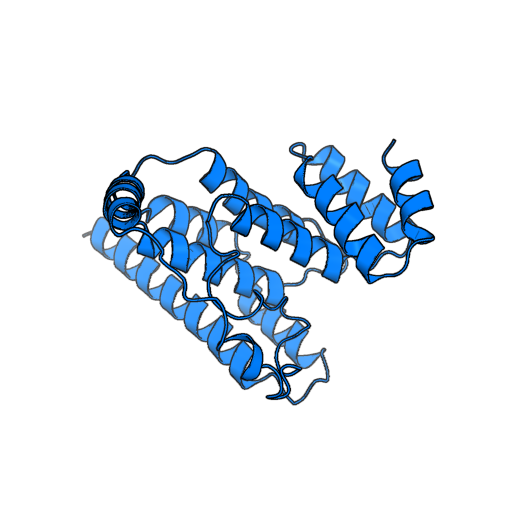6.196 5.313 1.00 64.31 112 ASN A O 1
ATOM 886 N N . THR A 1 113 ? -19.810 -6.120 3.329 1.00 71.75 113 THR A N 1
ATOM 887 C CA . THR A 1 113 ? -19.320 -7.412 2.874 1.00 71.75 113 THR A CA 1
ATOM 888 C C . THR A 1 113 ? -17.869 -7.258 2.444 1.00 71.75 113 THR A C 1
ATOM 890 O O . THR A 1 113 ? -17.568 -6.531 1.492 1.00 71.75 113 THR A O 1
ATOM 893 N N . VAL A 1 114 ? -16.974 -7.954 3.145 1.00 80.81 114 VAL A N 1
ATOM 894 C CA . VAL A 1 114 ? -15.579 -8.109 2.730 1.00 80.81 114 VAL A CA 1
ATOM 895 C C . VAL A 1 114 ? -15.577 -8.766 1.354 1.00 80.81 114 VAL A C 1
ATOM 897 O O . VAL A 1 114 ? -16.062 -9.886 1.192 1.00 80.81 114 VAL A O 1
ATOM 900 N N . THR A 1 115 ? -15.098 -8.035 0.350 1.00 85.31 115 THR A N 1
ATOM 901 C CA . THR A 1 115 ? -15.002 -8.535 -1.023 1.00 85.31 115 THR A CA 1
ATOM 902 C C . THR A 1 115 ? -13.595 -9.074 -1.247 1.00 85.31 115 THR A C 1
ATOM 904 O O . THR A 1 115 ? -12.627 -8.492 -0.765 1.00 85.31 115 THR A O 1
ATOM 907 N N . GLU A 1 116 ? -13.462 -10.149 -2.024 1.00 83.06 116 GLU A N 1
ATOM 908 C CA . GLU A 1 116 ? -12.157 -10.718 -2.402 1.00 83.06 116 GLU A CA 1
ATOM 909 C C . GLU A 1 116 ? -11.221 -9.665 -3.028 1.00 83.06 116 GLU A C 1
ATOM 911 O O . GLU A 1 116 ? -10.014 -9.662 -2.815 1.00 83.06 116 GLU A O 1
ATOM 916 N N . ASP A 1 117 ? -11.789 -8.700 -3.749 1.00 83.94 117 ASP A N 1
ATOM 917 C CA . ASP A 1 117 ? -11.044 -7.577 -4.316 1.00 83.94 117 ASP A CA 1
ATOM 918 C C . ASP A 1 117 ? -10.424 -6.657 -3.269 1.00 83.94 117 ASP A C 1
ATOM 920 O O . ASP A 1 117 ? -9.370 -6.077 -3.513 1.00 83.94 117 ASP A O 1
ATOM 924 N N . ASP A 1 118 ? -11.062 -6.501 -2.112 1.00 87.62 118 ASP A N 1
ATOM 925 C CA . ASP A 1 118 ? -10.534 -5.661 -1.044 1.00 87.62 118 ASP A CA 1
ATOM 926 C C . ASP A 1 118 ? -9.312 -6.322 -0.401 1.00 87.62 118 ASP A C 1
ATOM 928 O O . ASP A 1 118 ? -8.297 -5.657 -0.199 1.00 87.62 118 ASP A O 1
ATOM 932 N N . LEU A 1 119 ? -9.352 -7.645 -0.211 1.00 88.94 119 LEU A N 1
ATOM 933 C CA . LEU A 1 119 ? -8.197 -8.429 0.234 1.00 88.94 119 LEU A CA 1
ATOM 934 C C . LEU A 1 119 ? -7.060 -8.388 -0.793 1.00 88.94 119 LEU A C 1
ATOM 936 O O . LEU A 1 119 ? -5.900 -8.216 -0.424 1.00 88.94 119 LEU A O 1
ATOM 940 N N . ARG A 1 120 ? -7.374 -8.453 -2.094 1.00 88.75 120 ARG A N 1
ATOM 941 C CA . ARG A 1 120 ? -6.371 -8.291 -3.162 1.00 88.75 120 ARG A CA 1
ATOM 942 C C . ARG A 1 120 ? -5.672 -6.933 -3.109 1.00 88.75 120 ARG A C 1
ATOM 944 O O . ARG A 1 120 ? -4.459 -6.886 -3.292 1.00 88.75 120 ARG A O 1
ATOM 951 N N . LYS A 1 121 ? -6.392 -5.841 -2.817 1.00 89.25 121 LYS A N 1
ATOM 952 C CA . LYS A 1 121 ? -5.789 -4.504 -2.637 1.00 89.25 121 LYS A CA 1
ATOM 953 C C . LYS A 1 121 ? -4.852 -4.461 -1.429 1.00 89.25 121 LYS A C 1
ATOM 955 O O . LYS A 1 121 ? -3.776 -3.882 -1.527 1.00 89.25 121 LYS A O 1
ATOM 960 N N . ILE A 1 122 ? -5.231 -5.091 -0.317 1.00 90.75 122 ILE A N 1
ATOM 961 C CA . ILE A 1 122 ? -4.392 -5.178 0.889 1.00 90.75 122 ILE A CA 1
ATOM 962 C C . ILE A 1 122 ? -3.133 -6.010 0.608 1.00 90.75 122 ILE A C 1
ATOM 964 O O . ILE A 1 122 ? -2.022 -5.602 0.939 1.00 90.75 122 ILE A O 1
ATOM 968 N N . ASN A 1 123 ? -3.284 -7.152 -0.063 1.00 90.81 123 ASN A N 1
ATOM 969 C CA . ASN A 1 123 ? -2.180 -8.038 -0.448 1.00 90.81 123 ASN A CA 1
ATOM 970 C C . ASN A 1 123 ? -1.281 -7.455 -1.545 1.00 90.81 123 ASN A C 1
ATOM 972 O O . ASN A 1 123 ? -0.175 -7.948 -1.760 1.00 90.81 123 ASN A O 1
ATOM 976 N N . ALA A 1 124 ? -1.718 -6.399 -2.235 1.00 88.75 124 ALA A N 1
ATOM 977 C CA . ALA A 1 124 ? -0.866 -5.681 -3.171 1.00 88.75 124 ALA A CA 1
ATOM 978 C C . ALA A 1 124 ? 0.262 -4.926 -2.453 1.00 88.75 124 ALA A C 1
ATOM 980 O O . ALA A 1 124 ? 1.348 -4.800 -3.010 1.00 88.75 124 ALA A O 1
ATOM 981 N N . LEU A 1 125 ? 0.049 -4.473 -1.211 1.00 89.94 125 LEU A N 1
ATOM 982 C CA . LEU A 1 125 ? 1.094 -3.802 -0.427 1.00 89.94 125 LEU A CA 1
ATOM 983 C C . LEU A 1 125 ? 2.288 -4.722 -0.143 1.00 89.94 125 LEU A C 1
ATOM 985 O O . LEU A 1 125 ? 3.417 -4.243 -0.032 1.00 89.94 125 LEU A O 1
ATOM 989 N N . ASP A 1 126 ? 2.063 -6.039 -0.114 1.00 89.25 126 ASP A N 1
ATOM 990 C CA . ASP A 1 126 ? 3.125 -7.026 0.087 1.00 89.25 126 ASP A CA 1
ATOM 991 C C . ASP A 1 126 ? 4.190 -6.943 -1.018 1.00 89.25 126 ASP A C 1
ATOM 993 O O . ASP A 1 126 ? 5.355 -7.230 -0.765 1.00 89.25 126 ASP A O 1
ATOM 997 N N . TRP A 1 127 ? 3.845 -6.475 -2.225 1.00 88.00 127 TRP A N 1
ATOM 998 C CA . TRP A 1 127 ? 4.821 -6.267 -3.298 1.00 88.00 127 TRP A CA 1
ATOM 999 C C . TRP A 1 127 ? 5.941 -5.286 -2.922 1.00 88.00 127 TRP A C 1
ATOM 1001 O O . TRP A 1 127 ? 7.081 -5.508 -3.323 1.00 88.00 127 TRP A O 1
ATOM 1011 N N . LEU A 1 128 ? 5.641 -4.238 -2.144 1.00 86.12 128 LEU A N 1
ATOM 1012 C CA . LEU A 1 128 ? 6.650 -3.281 -1.660 1.00 86.12 128 LEU A CA 1
ATOM 1013 C C . LEU A 1 128 ? 7.420 -3.819 -0.453 1.00 86.12 128 LEU A C 1
ATOM 1015 O O . LEU A 1 128 ? 8.583 -3.474 -0.273 1.00 86.12 128 LEU A O 1
ATOM 1019 N N . LEU A 1 129 ? 6.789 -4.674 0.356 1.00 85.69 129 LEU A N 1
ATOM 1020 C CA . LEU A 1 129 ? 7.432 -5.323 1.502 1.00 85.69 129 LEU A CA 1
ATOM 1021 C C . LEU A 1 129 ? 8.413 -6.428 1.079 1.00 85.69 129 LEU A C 1
ATOM 1023 O O . LEU A 1 129 ? 9.344 -6.743 1.816 1.00 85.69 129 LEU A O 1
ATOM 1027 N N . LEU A 1 130 ? 8.208 -7.026 -0.098 1.00 81.94 130 LEU A N 1
ATOM 1028 C CA . LEU A 1 130 ? 9.059 -8.086 -0.643 1.00 81.94 130 LEU A CA 1
ATOM 1029 C C . LEU A 1 130 ? 10.383 -7.574 -1.237 1.00 81.94 130 LEU A C 1
ATOM 1031 O O . LEU A 1 130 ? 11.296 -8.380 -1.435 1.00 81.94 130 LEU A O 1
ATOM 1035 N N . ASP A 1 131 ? 10.509 -6.274 -1.522 1.00 74.62 131 ASP A N 1
ATOM 1036 C CA . ASP A 1 131 ? 11.748 -5.682 -2.038 1.00 74.62 131 ASP A CA 1
ATOM 1037 C C . ASP A 1 131 ? 12.760 -5.476 -0.898 1.00 74.62 131 ASP A C 1
ATOM 1039 O O . ASP A 1 131 ? 12.801 -4.442 -0.235 1.00 74.62 131 ASP A O 1
ATOM 1043 N N . GLY A 1 132 ? 13.560 -6.510 -0.628 1.00 65.25 132 GLY A N 1
ATOM 1044 C CA . GLY A 1 132 ? 14.534 -6.512 0.467 1.00 65.25 132 GLY A CA 1
ATOM 1045 C C . GLY A 1 132 ? 15.784 -5.656 0.231 1.00 65.25 132 GLY A C 1
ATOM 1046 O O . GLY A 1 132 ? 16.550 -5.453 1.170 1.00 65.25 132 GLY A O 1
ATOM 1047 N N . ASP A 1 133 ? 16.022 -5.171 -0.992 1.00 64.75 133 ASP A N 1
ATOM 1048 C CA . ASP A 1 133 ? 17.238 -4.423 -1.329 1.00 64.75 133 ASP A CA 1
ATOM 1049 C C . ASP A 1 133 ? 17.041 -2.904 -1.280 1.00 64.75 133 ASP A C 1
ATOM 1051 O O . ASP A 1 133 ? 17.951 -2.194 -0.858 1.00 64.75 133 ASP A O 1
ATOM 1055 N N . ASN A 1 134 ? 15.877 -2.404 -1.717 1.00 68.38 134 ASN A N 1
ATOM 1056 C CA . ASN A 1 134 ? 15.514 -0.982 -1.666 1.00 68.38 134 ASN A CA 1
ATOM 1057 C C . ASN A 1 134 ? 14.015 -0.813 -1.358 1.00 68.38 134 ASN A C 1
ATOM 1059 O O . ASN A 1 134 ? 13.243 -0.410 -2.237 1.00 68.38 134 ASN A O 1
ATOM 1063 N N . PRO A 1 135 ? 13.585 -1.119 -0.123 1.00 74.38 135 PRO A N 1
ATOM 1064 C CA . PRO A 1 135 ? 12.200 -0.916 0.280 1.00 74.38 135 PRO A CA 1
ATOM 1065 C C . PRO A 1 135 ? 11.821 0.567 0.152 1.00 74.38 135 PRO A C 1
ATOM 1067 O O . PRO A 1 135 ? 12.448 1.435 0.757 1.00 74.38 135 PRO A O 1
ATOM 1070 N N . GLN A 1 136 ? 10.789 0.853 -0.645 1.00 82.44 136 GLN A N 1
ATOM 1071 C CA . GLN A 1 136 ? 10.223 2.197 -0.808 1.00 82.44 136 GLN A CA 1
ATOM 1072 C C . GLN A 1 136 ? 9.189 2.439 0.287 1.00 82.44 136 GLN A C 1
ATOM 1074 O O . GLN A 1 136 ? 7.984 2.245 0.090 1.00 82.44 136 GLN A O 1
ATOM 1079 N N . TYR A 1 137 ? 9.663 2.829 1.465 1.00 87.94 137 TYR A N 1
ATOM 1080 C CA . TYR A 1 137 ? 8.810 3.062 2.624 1.00 87.94 137 TYR A CA 1
ATOM 1081 C C . TYR A 1 137 ? 7.887 4.259 2.412 1.00 87.94 137 TYR A C 1
ATOM 1083 O O . TYR A 1 137 ? 6.730 4.202 2.825 1.00 87.94 137 TYR A O 1
ATOM 1091 N N . LEU A 1 138 ? 8.353 5.298 1.711 1.00 85.38 138 LEU A N 1
ATOM 1092 C CA . LEU A 1 138 ? 7.527 6.459 1.365 1.00 85.38 138 LEU A CA 1
ATOM 1093 C C . LEU A 1 138 ? 6.339 6.077 0.474 1.00 85.38 138 LEU A C 1
ATOM 1095 O O . LEU A 1 138 ? 5.203 6.462 0.757 1.00 85.38 138 LEU A O 1
ATOM 1099 N N . GLU A 1 139 ? 6.583 5.278 -0.567 1.00 83.62 139 GLU A N 1
ATOM 1100 C CA . GLU A 1 139 ? 5.523 4.783 -1.450 1.00 83.62 139 GLU A CA 1
ATOM 1101 C C . GLU A 1 139 ? 4.579 3.840 -0.689 1.00 83.62 139 GLU A C 1
ATOM 1103 O O . GLU A 1 139 ? 3.363 3.984 -0.790 1.00 83.62 139 GLU A O 1
ATOM 1108 N N . LEU A 1 140 ? 5.107 2.929 0.136 1.00 90.00 140 LEU A N 1
ATOM 1109 C CA . LEU A 1 140 ? 4.302 2.022 0.963 1.00 90.00 140 LEU A CA 1
ATOM 1110 C C . LEU A 1 140 ? 3.387 2.788 1.929 1.00 90.00 140 LEU A C 1
ATOM 1112 O O . LEU A 1 140 ? 2.199 2.472 2.060 1.00 90.00 140 LEU A O 1
ATOM 1116 N N . LEU A 1 141 ? 3.921 3.811 2.594 1.00 90.81 141 LEU A N 1
ATOM 1117 C CA . LEU A 1 141 ? 3.175 4.648 3.526 1.00 90.81 141 LEU A CA 1
ATOM 1118 C C . LEU A 1 141 ? 2.088 5.447 2.799 1.00 90.81 141 LEU A C 1
ATOM 1120 O O . LEU A 1 141 ? 0.943 5.504 3.242 1.00 90.81 141 LEU A O 1
ATOM 1124 N N . TRP A 1 142 ? 2.409 6.012 1.636 1.00 87.81 142 TRP A N 1
ATOM 1125 C CA . TRP A 1 142 ? 1.443 6.751 0.830 1.00 87.81 142 TRP A CA 1
ATOM 1126 C C . TRP A 1 142 ? 0.313 5.855 0.298 1.00 87.81 142 TRP A C 1
ATOM 1128 O O . TRP A 1 142 ? -0.870 6.202 0.395 1.00 87.81 142 TRP A O 1
ATOM 1138 N N . GLN A 1 143 ? 0.662 4.681 -0.232 1.00 88.19 143 GLN A N 1
ATOM 1139 C CA . GLN A 1 143 ? -0.290 3.707 -0.764 1.00 88.19 143 GLN A CA 1
ATOM 1140 C C . GLN A 1 143 ? -1.210 3.160 0.330 1.00 88.19 143 GLN A C 1
ATOM 1142 O O . GLN A 1 143 ? -2.423 3.065 0.120 1.00 88.19 143 GLN A O 1
ATOM 1147 N N . SER A 1 144 ? -0.658 2.861 1.507 1.00 92.00 144 SER A N 1
ATOM 1148 C CA . SER A 1 144 ? -1.437 2.381 2.648 1.00 92.00 144 SER A CA 1
ATOM 1149 C C . SER A 1 144 ? -2.370 3.456 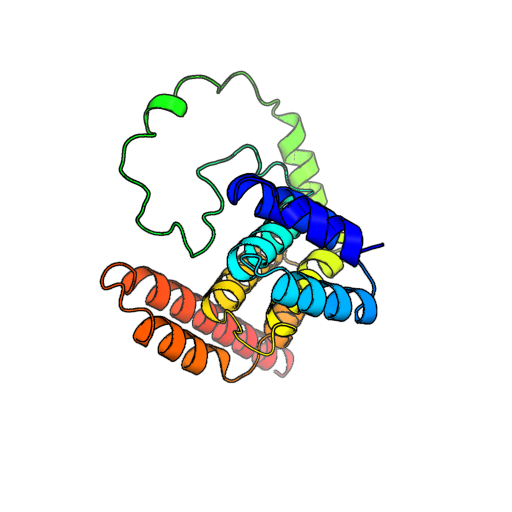3.206 1.00 92.00 144 SER A C 1
ATOM 1151 O O . SER A 1 144 ? -3.552 3.169 3.374 1.00 92.00 144 SER A O 1
ATOM 1153 N N . ASN A 1 145 ? -1.922 4.707 3.369 1.00 92.44 145 ASN A N 1
ATOM 1154 C CA . ASN A 1 145 ? -2.795 5.820 3.769 1.00 92.44 145 ASN A CA 1
ATOM 1155 C C . ASN A 1 145 ? -3.967 6.004 2.794 1.00 92.44 145 ASN A C 1
ATOM 1157 O O . ASN A 1 145 ? -5.121 6.137 3.203 1.00 92.44 145 ASN A O 1
ATOM 1161 N N . ALA A 1 146 ? -3.704 5.954 1.485 1.00 88.00 146 ALA A N 1
ATOM 1162 C CA . ALA A 1 146 ? -4.760 6.043 0.483 1.00 88.00 146 ALA A CA 1
ATOM 1163 C C . ALA A 1 146 ? -5.774 4.890 0.590 1.00 88.00 146 ALA A C 1
ATOM 1165 O O . ALA A 1 146 ? -6.977 5.116 0.439 1.00 88.00 146 ALA A O 1
ATOM 1166 N N . LEU A 1 147 ? -5.306 3.672 0.865 1.00 88.50 147 LEU A N 1
ATOM 1167 C CA . LEU A 1 147 ? -6.162 2.501 1.032 1.00 88.50 147 LEU A CA 1
ATOM 1168 C C . LEU A 1 147 ? -6.984 2.568 2.331 1.00 88.50 147 LEU A C 1
ATOM 1170 O O . LEU A 1 147 ? -8.188 2.315 2.301 1.00 88.50 147 LEU A O 1
ATOM 1174 N N . ILE A 1 148 ? -6.370 2.998 3.437 1.00 91.19 148 ILE A N 1
ATOM 1175 C CA . ILE A 1 148 ? -7.040 3.219 4.725 1.00 91.19 148 ILE A CA 1
ATOM 1176 C C . ILE A 1 148 ? -8.153 4.256 4.563 1.00 91.19 148 ILE A C 1
ATOM 1178 O O . ILE A 1 148 ? -9.284 3.987 4.962 1.00 91.19 148 ILE A O 1
ATOM 1182 N N . ARG A 1 149 ? -7.892 5.400 3.910 1.00 89.19 149 ARG A N 1
ATOM 1183 C CA . ARG A 1 149 ? -8.940 6.393 3.609 1.00 89.19 149 ARG A CA 1
ATOM 1184 C C . ARG A 1 149 ? -10.127 5.769 2.880 1.00 89.19 149 ARG A C 1
ATOM 1186 O O . ARG A 1 149 ? -11.265 5.996 3.282 1.00 89.19 149 ARG A O 1
ATOM 1193 N N . ASN A 1 150 ? -9.870 4.979 1.836 1.00 86.19 150 ASN A N 1
ATOM 1194 C CA . ASN A 1 150 ? -10.933 4.334 1.064 1.00 86.19 150 ASN A CA 1
ATOM 1195 C C . ASN A 1 150 ? -11.769 3.390 1.940 1.00 86.19 150 ASN A C 1
ATOM 1197 O O . ASN A 1 150 ? -12.993 3.482 1.932 1.00 86.19 150 ASN A O 1
ATOM 1201 N N . PHE A 1 151 ? -11.134 2.545 2.755 1.00 88.81 151 PHE A N 1
ATOM 1202 C CA . PHE A 1 151 ? -11.860 1.628 3.638 1.00 88.81 151 PHE A CA 1
ATOM 1203 C C . PHE A 1 151 ? -12.625 2.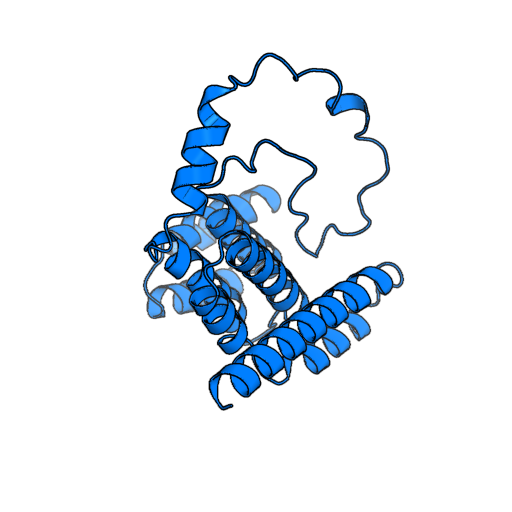334 4.760 1.00 88.81 151 PHE A C 1
ATOM 1205 O O . PHE A 1 151 ? -13.728 1.908 5.103 1.00 88.81 151 PHE A O 1
ATOM 1212 N N . LEU A 1 152 ? -12.095 3.434 5.301 1.00 87.31 152 LEU A N 1
ATOM 1213 C CA . LEU A 1 152 ? -12.809 4.251 6.284 1.00 87.31 152 LEU A CA 1
ATOM 1214 C C . LEU A 1 152 ? -14.043 4.932 5.669 1.00 87.31 152 LEU A C 1
ATOM 1216 O O . LEU A 1 152 ? -15.090 4.977 6.313 1.00 87.31 152 LEU A O 1
ATOM 1220 N N . LEU A 1 153 ? -13.952 5.410 4.421 1.00 84.94 153 LEU A N 1
ATOM 1221 C CA . LEU A 1 153 ? -15.098 5.961 3.683 1.00 84.94 153 LEU A CA 1
ATOM 1222 C C . LEU A 1 153 ? -16.174 4.898 3.407 1.00 84.94 153 LEU A C 1
ATOM 1224 O O . LEU A 1 153 ? -17.364 5.206 3.448 1.00 84.94 153 LEU A O 1
ATOM 1228 N N . GLU A 1 154 ? -15.758 3.653 3.172 1.00 82.19 154 GLU A N 1
ATOM 1229 C CA . GLU A 1 154 ? -16.633 2.481 3.021 1.00 82.19 154 GLU A CA 1
ATOM 1230 C C . GLU A 1 154 ? -17.123 1.898 4.360 1.00 82.19 154 GLU A C 1
ATOM 1232 O O . GLU A 1 154 ? -17.835 0.901 4.365 1.00 82.19 154 GLU A O 1
ATOM 1237 N N . GLN A 1 155 ? -16.741 2.481 5.505 1.00 84.12 155 GLN A N 1
ATOM 1238 C CA . GLN A 1 155 ? -17.035 1.972 6.858 1.00 84.12 155 GLN A CA 1
ATOM 1239 C C . GLN A 1 155 ? -16.529 0.539 7.137 1.00 84.12 155 GLN A C 1
ATOM 1241 O O . GLN A 1 155 ? -16.917 -0.084 8.127 1.00 84.12 155 GLN A O 1
ATOM 1246 N N . LYS A 1 156 ? -15.595 0.026 6.328 1.00 88.44 156 LYS A N 1
ATOM 1247 C CA . LYS A 1 156 ? -14.944 -1.282 6.505 1.00 88.44 156 LYS A CA 1
ATOM 1248 C C . LYS A 1 156 ? -13.733 -1.154 7.433 1.00 88.44 156 LYS A C 1
ATOM 1250 O O . LYS A 1 156 ? -12.583 -1.299 7.017 1.00 88.44 156 LYS A O 1
ATOM 1255 N N . ILE A 1 157 ? -13.994 -0.854 8.706 1.00 89.75 157 ILE A N 1
ATOM 1256 C CA . ILE A 1 157 ? -12.947 -0.536 9.695 1.00 89.75 157 ILE A CA 1
ATOM 1257 C C . ILE A 1 157 ? -11.981 -1.709 9.920 1.00 89.75 157 ILE A C 1
ATOM 1259 O O . ILE A 1 157 ? -10.787 -1.483 10.099 1.00 89.75 157 ILE A O 1
ATOM 1263 N N . ASP A 1 158 ? -12.465 -2.952 9.854 1.00 90.38 158 ASP A N 1
ATOM 1264 C CA . ASP A 1 158 ? -11.629 -4.141 10.064 1.00 90.38 158 ASP A CA 1
ATOM 1265 C C . ASP A 1 158 ? -10.554 -4.293 8.973 1.00 90.38 158 ASP A C 1
ATOM 1267 O O . ASP A 1 158 ? -9.400 -4.578 9.282 1.00 90.38 158 ASP A O 1
ATOM 1271 N N . LEU A 1 159 ? -10.894 -4.003 7.711 1.00 91.62 159 LEU A N 1
ATOM 1272 C CA . LEU A 1 159 ? -9.947 -4.017 6.587 1.00 91.62 159 LEU A CA 1
ATOM 1273 C C . LEU A 1 159 ? -8.944 -2.863 6.661 1.00 91.62 159 LEU A C 1
ATOM 1275 O O . LEU A 1 159 ? -7.768 -3.015 6.322 1.00 91.62 159 LEU A O 1
ATOM 1279 N N . ALA A 1 160 ? -9.399 -1.700 7.129 1.00 92.38 160 ALA A N 1
ATOM 1280 C CA . ALA A 1 160 ? -8.526 -0.561 7.380 1.00 92.38 160 ALA A CA 1
ATOM 1281 C C . ALA A 1 160 ? -7.493 -0.894 8.474 1.00 92.38 160 ALA A C 1
ATOM 1283 O O . ALA A 1 160 ? -6.311 -0.585 8.325 1.00 92.38 160 ALA A O 1
ATOM 1284 N N . TRP A 1 161 ? -7.924 -1.582 9.534 1.00 92.12 161 TRP A N 1
ATOM 1285 C CA . TRP A 1 161 ? -7.050 -2.071 10.600 1.00 92.12 161 TRP A CA 1
ATOM 1286 C C . TRP A 1 161 ? -6.086 -3.160 10.109 1.00 92.12 161 TRP A C 1
ATOM 1288 O O . TRP A 1 161 ? -4.898 -3.116 10.419 1.00 92.12 161 TRP A O 1
ATOM 1298 N N . GLU A 1 162 ? -6.557 -4.112 9.301 1.00 93.25 162 GLU A N 1
ATOM 1299 C CA . GLU A 1 162 ? -5.703 -5.131 8.679 1.00 93.25 162 GLU A CA 1
ATOM 1300 C C . GLU A 1 162 ? -4.604 -4.495 7.817 1.00 93.25 162 GLU A C 1
ATOM 1302 O O . GLU A 1 162 ? -3.434 -4.852 7.945 1.00 93.25 162 GLU A O 1
ATOM 1307 N N . THR A 1 163 ? -4.960 -3.486 7.016 1.00 93.06 163 THR A N 1
ATOM 1308 C CA . THR A 1 163 ? -4.006 -2.694 6.223 1.00 93.06 163 THR A CA 1
ATOM 1309 C C . THR A 1 163 ? -2.956 -2.026 7.108 1.00 93.06 163 THR A C 1
ATOM 1311 O O . THR A 1 163 ? -1.768 -2.073 6.797 1.00 93.06 163 THR A O 1
ATOM 1314 N N . PHE A 1 164 ? -3.379 -1.421 8.221 1.00 94.06 164 PHE A N 1
ATOM 1315 C CA . PHE A 1 164 ? -2.479 -0.760 9.164 1.00 94.06 164 PHE A CA 1
ATOM 1316 C C . PHE A 1 164 ? -1.497 -1.747 9.815 1.00 94.06 164 PHE A C 1
ATOM 1318 O O . PHE A 1 164 ? -0.308 -1.456 9.902 1.00 94.06 164 PHE A O 1
ATOM 1325 N N . ASN A 1 165 ? -1.952 -2.947 10.190 1.00 92.94 165 ASN A N 1
ATOM 1326 C CA . ASN A 1 165 ? -1.091 -3.968 10.804 1.00 92.94 165 ASN A CA 1
ATOM 1327 C C . ASN A 1 165 ? -0.052 -4.567 9.856 1.00 92.94 165 ASN A C 1
ATOM 1329 O O . ASN A 1 165 ? 0.933 -5.136 10.324 1.00 92.94 165 ASN A O 1
ATOM 1333 N N . LYS A 1 166 ? -0.264 -4.476 8.537 1.00 91.31 166 LYS A N 1
ATOM 1334 C CA . LYS A 1 166 ? 0.743 -4.900 7.557 1.00 91.31 166 LYS A CA 1
ATOM 1335 C C . LYS A 1 166 ? 1.969 -3.990 7.537 1.00 91.31 166 LYS A C 1
ATOM 1337 O O . LYS A 1 166 ? 3.010 -4.390 7.021 1.00 91.31 166 LYS A O 1
ATOM 1342 N N . LEU A 1 167 ? 1.860 -2.772 8.065 1.00 91.88 167 LEU A N 1
ATOM 1343 C CA . LEU A 1 167 ? 2.949 -1.809 8.031 1.00 91.88 167 LEU A CA 1
ATOM 1344 C C . LEU A 1 167 ? 3.999 -2.129 9.103 1.00 91.88 167 LEU A C 1
ATOM 1346 O O . LEU A 1 167 ? 3.654 -2.414 10.252 1.00 91.88 167 LEU A O 1
ATOM 1350 N N . PRO A 1 168 ? 5.296 -2.061 8.760 1.00 91.38 168 PRO A N 1
ATOM 1351 C CA . PRO A 1 168 ? 6.356 -2.301 9.722 1.00 91.38 168 PRO A CA 1
ATOM 1352 C C . PRO A 1 168 ? 6.448 -1.149 10.734 1.00 91.38 168 PRO A C 1
ATOM 1354 O O . PRO A 1 168 ? 6.268 0.021 10.401 1.00 91.38 168 PRO A O 1
ATOM 1357 N N . SER A 1 169 ? 6.778 -1.460 11.988 1.00 87.88 169 SER A N 1
ATOM 1358 C CA . SER A 1 169 ? 6.795 -0.472 13.081 1.00 87.88 169 SER A CA 1
ATOM 1359 C C . SER A 1 169 ? 7.852 0.627 12.914 1.00 87.88 169 SER A C 1
ATOM 1361 O O . SER A 1 169 ? 7.685 1.729 13.436 1.00 87.88 169 SER A O 1
ATOM 1363 N N . ASN A 1 170 ? 8.927 0.362 12.167 1.00 89.50 170 ASN A N 1
ATOM 1364 C CA . ASN A 1 170 ? 9.970 1.336 11.845 1.00 89.50 170 ASN A CA 1
ATOM 1365 C C . ASN A 1 170 ? 9.633 2.230 10.636 1.00 89.50 170 ASN A C 1
ATOM 1367 O O . ASN A 1 170 ? 10.452 3.083 10.297 1.00 89.50 170 ASN A O 1
ATOM 1371 N N . ILE A 1 171 ? 8.446 2.101 10.020 1.00 90.62 171 ILE A N 1
ATOM 1372 C CA . ILE A 1 171 ? 8.100 2.785 8.762 1.00 90.62 171 ILE A CA 1
ATOM 1373 C C . ILE A 1 171 ? 8.315 4.300 8.803 1.00 90.62 171 ILE A C 1
ATOM 1375 O O . ILE A 1 171 ? 8.806 4.859 7.830 1.00 90.62 171 ILE A O 1
ATOM 1379 N N . ILE A 1 172 ? 8.014 4.973 9.920 1.00 90.31 172 ILE A N 1
ATOM 1380 C CA . ILE A 1 172 ? 8.190 6.431 10.048 1.00 90.31 172 ILE A CA 1
ATOM 1381 C C . ILE A 1 172 ? 9.671 6.810 9.950 1.00 90.31 172 ILE A C 1
ATOM 1383 O O . ILE A 1 172 ? 10.029 7.736 9.222 1.00 90.31 172 ILE A O 1
ATOM 1387 N N . ASN A 1 173 ? 10.532 6.093 10.676 1.00 90.06 173 ASN A N 1
ATOM 1388 C CA . ASN A 1 173 ? 11.961 6.384 10.707 1.00 90.06 173 ASN A CA 1
ATOM 1389 C C . ASN A 1 173 ? 12.588 6.107 9.344 1.00 90.06 173 ASN A C 1
ATOM 1391 O O . ASN A 1 173 ? 13.312 6.955 8.828 1.00 90.06 173 ASN A O 1
ATOM 1395 N N . GLU A 1 174 ? 12.271 4.958 8.747 1.00 88.62 174 GLU A N 1
ATOM 1396 C CA . GLU A 1 174 ? 12.797 4.591 7.433 1.00 88.62 174 GLU A CA 1
ATOM 1397 C C . GLU A 1 174 ? 12.303 5.547 6.342 1.00 88.62 174 GLU A C 1
ATOM 1399 O O . GLU A 1 174 ? 13.107 6.024 5.549 1.00 88.62 174 GLU A O 1
ATOM 1404 N N . SER A 1 175 ? 11.022 5.935 6.366 1.00 86.38 175 SER A N 1
ATOM 1405 C CA . SER A 1 175 ? 10.465 6.935 5.439 1.00 86.38 175 SER A CA 1
ATOM 1406 C C . SER A 1 175 ? 11.177 8.284 5.566 1.00 86.38 175 SER A C 1
ATOM 1408 O O . SER A 1 175 ? 11.491 8.938 4.571 1.00 86.38 175 SER A O 1
ATOM 1410 N N . TYR A 1 176 ? 11.474 8.709 6.796 1.00 86.31 176 TYR A N 1
ATOM 1411 C CA . TYR A 1 176 ? 12.214 9.944 7.048 1.00 86.31 176 TYR A CA 1
ATOM 1412 C C . TYR A 1 176 ? 13.677 9.850 6.584 1.00 86.31 176 TYR A C 1
ATOM 1414 O O . TYR A 1 176 ? 14.228 10.817 6.053 1.00 86.31 176 TYR A O 1
ATOM 1422 N N . HIS A 1 177 ? 14.315 8.689 6.753 1.00 84.75 177 HIS A N 1
ATOM 1423 C CA . HIS A 1 177 ? 15.667 8.429 6.259 1.00 84.75 177 HIS A CA 1
ATOM 1424 C C . HIS A 1 177 ? 15.729 8.388 4.726 1.00 84.75 177 HIS A C 1
ATOM 1426 O O . HIS A 1 177 ? 16.629 9.006 4.152 1.00 84.75 177 HIS A O 1
ATOM 1432 N N . GLU A 1 178 ? 14.768 7.731 4.073 1.00 83.12 178 GLU A N 1
ATOM 1433 C CA . GLU A 1 178 ? 14.609 7.680 2.614 1.00 83.12 178 GLU A CA 1
ATOM 1434 C C . GLU A 1 178 ? 14.436 9.089 2.036 1.00 83.12 178 GLU A C 1
ATOM 1436 O O . GLU A 1 178 ? 15.126 9.469 1.086 1.00 83.12 178 GLU A O 1
ATOM 1441 N N . TRP A 1 179 ? 13.599 9.912 2.677 1.00 80.25 179 TRP A N 1
ATOM 1442 C CA . TRP A 1 179 ? 13.445 11.318 2.317 1.00 80.25 179 TRP A CA 1
ATOM 1443 C C . TRP A 1 179 ? 14.750 12.092 2.468 1.00 80.25 179 TRP A C 1
ATOM 1445 O O . TRP A 1 179 ? 15.185 12.758 1.537 1.00 80.25 179 TRP A O 1
ATOM 1455 N N . LYS A 1 180 ? 15.404 11.993 3.628 1.00 80.75 180 LYS A N 1
ATOM 1456 C CA . LYS A 1 180 ? 16.645 12.728 3.894 1.00 80.75 180 LYS A CA 1
ATOM 1457 C C . LYS A 1 180 ? 17.770 12.333 2.931 1.00 80.75 180 LYS A C 1
ATOM 1459 O O . LYS A 1 180 ? 18.625 13.161 2.619 1.00 80.75 180 LYS A O 1
ATOM 1464 N N . SER A 1 181 ? 17.800 11.071 2.503 1.00 79.75 181 SER A N 1
ATOM 1465 C CA . SER A 1 181 ? 18.755 10.554 1.519 1.00 79.75 181 SER A CA 1
ATOM 1466 C C . SER A 1 181 ? 18.439 11.043 0.103 1.00 79.75 181 SER A C 1
ATOM 1468 O O . SER A 1 181 ? 19.347 11.378 -0.662 1.00 79.75 181 SER A O 1
ATOM 1470 N N . SER A 1 182 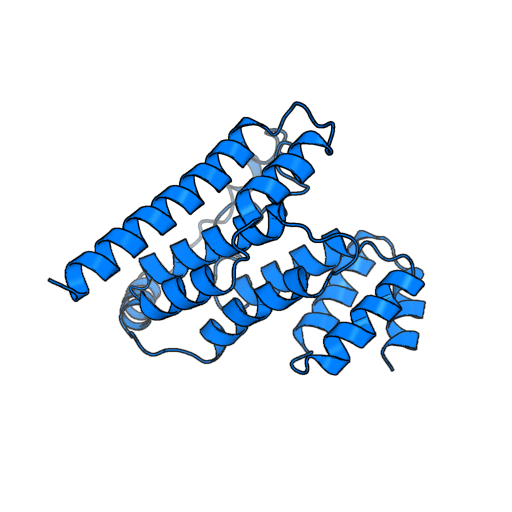? 17.153 11.160 -0.220 1.00 70.69 182 SER A N 1
ATOM 1471 C CA . SER A 1 182 ? 16.660 11.774 -1.446 1.00 70.69 182 SER A CA 1
ATOM 1472 C C . SER A 1 182 ? 16.895 13.286 -1.377 1.00 70.69 182 SER A C 1
ATOM 1474 O O . SER A 1 182 ? 16.060 14.026 -0.880 1.00 70.69 182 SER A O 1
ATOM 1476 N N . LEU A 1 183 ? 18.037 13.768 -1.882 1.00 58.34 183 LEU A N 1
ATOM 1477 C CA . LEU A 1 183 ? 18.488 15.179 -1.912 1.00 58.34 183 LEU A CA 1
ATOM 1478 C C . LEU A 1 183 ? 17.508 16.214 -2.545 1.00 58.34 183 LEU A C 1
ATOM 1480 O O . LEU A 1 183 ? 17.893 17.355 -2.804 1.00 58.34 183 LEU A O 1
ATOM 1484 N N . ASN A 1 184 ? 16.249 15.854 -2.803 1.00 56.47 184 ASN A N 1
ATOM 1485 C CA . ASN A 1 184 ? 15.204 16.698 -3.367 1.00 56.47 184 ASN A CA 1
ATOM 1486 C C . ASN A 1 184 ? 14.579 17.608 -2.299 1.00 56.47 184 ASN A C 1
ATOM 1488 O O . ASN A 1 184 ? 13.705 17.219 -1.526 1.00 56.47 184 ASN A O 1
ATOM 1492 N N . PHE A 1 185 ? 15.013 18.864 -2.320 1.00 52.50 185 PHE A N 1
ATOM 1493 C CA . PHE A 1 185 ? 14.610 19.954 -1.428 1.00 52.50 185 PHE A CA 1
ATOM 1494 C C . PHE A 1 185 ? 13.126 20.385 -1.545 1.00 52.50 185 PHE A C 1
ATOM 1496 O O . PHE A 1 185 ? 12.678 21.202 -0.750 1.00 52.50 185 PHE A O 1
ATOM 1503 N N . ASP A 1 186 ? 12.348 19.844 -2.491 1.00 58.75 186 ASP A N 1
ATOM 1504 C CA . ASP A 1 186 ? 11.026 20.388 -2.865 1.00 58.75 186 ASP A CA 1
ATOM 1505 C C . ASP A 1 186 ? 9.810 19.583 -2.345 1.00 58.75 186 ASP A C 1
ATOM 1507 O O . ASP A 1 186 ? 8.679 20.040 -2.454 1.00 58.75 186 ASP A O 1
ATOM 1511 N N . TYR A 1 187 ? 10.014 18.409 -1.722 1.00 62.38 187 TYR A N 1
ATOM 1512 C CA . TYR A 1 187 ? 8.915 17.517 -1.273 1.00 62.38 187 TYR A CA 1
ATOM 1513 C C . TYR A 1 187 ? 8.697 17.441 0.243 1.00 62.38 187 TYR A C 1
ATOM 1515 O O . TYR A 1 187 ? 7.904 16.625 0.713 1.00 62.38 187 TYR A O 1
ATOM 1523 N N . GLY A 1 188 ? 9.382 18.275 1.034 1.00 64.75 188 GLY A N 1
ATOM 1524 C CA . GLY A 1 188 ? 9.344 18.181 2.502 1.00 64.75 188 GLY A CA 1
ATOM 1525 C C . GLY A 1 188 ? 7.930 18.281 3.093 1.00 64.75 188 GLY A C 1
ATOM 1526 O O . GLY A 1 188 ? 7.556 17.471 3.939 1.00 64.75 188 GLY A O 1
ATOM 1527 N N . PHE A 1 189 ? 7.111 19.215 2.596 1.00 65.44 189 PHE A N 1
ATOM 1528 C CA . PHE A 1 189 ? 5.743 19.423 3.088 1.00 65.44 189 PHE A CA 1
ATOM 1529 C C . PHE A 1 189 ? 4.820 18.223 2.829 1.00 65.44 189 PHE A C 1
ATOM 1531 O O . PHE A 1 189 ? 4.004 17.864 3.679 1.00 65.44 189 PHE A O 1
ATOM 1538 N N . ASP A 1 190 ? 4.954 17.580 1.671 1.00 72.69 190 ASP A N 1
ATOM 1539 C CA . ASP A 1 190 ? 4.094 16.460 1.292 1.00 72.69 190 ASP A CA 1
ATOM 1540 C C . ASP A 1 190 ? 4.385 15.218 2.142 1.00 72.69 190 ASP A C 1
ATOM 1542 O O . ASP A 1 190 ? 3.466 14.504 2.540 1.00 72.69 190 ASP A O 1
ATOM 1546 N N . ILE A 1 191 ? 5.647 15.003 2.513 1.00 80.06 191 ILE A N 1
ATOM 1547 C CA . ILE A 1 191 ? 6.062 13.867 3.346 1.00 80.06 191 ILE A CA 1
ATOM 1548 C C . ILE A 1 191 ? 5.633 14.069 4.795 1.00 80.06 191 ILE A C 1
ATOM 1550 O O . ILE A 1 191 ? 5.108 13.145 5.416 1.00 80.06 191 ILE A O 1
ATOM 1554 N N . GLU A 1 192 ? 5.779 15.287 5.323 1.00 84.06 192 GLU A N 1
ATOM 1555 C CA . GLU A 1 192 ? 5.223 15.634 6.631 1.00 84.06 192 GLU A CA 1
ATOM 1556 C C . GLU A 1 192 ? 3.715 15.374 6.685 1.00 84.06 192 GLU A C 1
ATOM 1558 O O . GLU A 1 192 ? 3.215 14.886 7.699 1.00 84.06 192 GLU A O 1
ATOM 1563 N N . ASN A 1 193 ? 2.988 15.653 5.598 1.00 86.88 193 ASN A N 1
ATOM 1564 C CA . ASN A 1 193 ? 1.559 15.363 5.515 1.00 86.88 193 ASN A CA 1
ATOM 1565 C C . ASN A 1 193 ? 1.272 13.858 5.492 1.00 86.88 193 ASN A C 1
ATOM 1567 O O . ASN A 1 193 ? 0.379 13.421 6.215 1.00 86.88 193 ASN A O 1
ATOM 1571 N N . VAL A 1 194 ? 2.030 13.063 4.728 1.00 87.69 194 VAL A N 1
ATOM 1572 C CA . VAL A 1 194 ? 1.882 11.595 4.694 1.00 87.69 194 VAL A CA 1
ATOM 1573 C C . VAL A 1 194 ? 2.152 10.982 6.076 1.00 87.69 194 VAL A C 1
ATOM 1575 O O . VAL A 1 194 ? 1.367 10.164 6.558 1.00 87.69 194 VAL A O 1
ATOM 1578 N N . ILE A 1 195 ? 3.212 11.420 6.761 1.00 90.81 195 ILE A N 1
ATOM 1579 C CA . ILE A 1 195 ? 3.531 10.968 8.124 1.00 90.81 195 ILE A CA 1
ATOM 1580 C C . ILE A 1 195 ? 2.438 11.406 9.105 1.00 90.81 195 ILE A C 1
ATOM 1582 O O . ILE A 1 195 ? 1.988 10.613 9.933 1.00 90.81 195 ILE A O 1
ATOM 1586 N N . ARG A 1 196 ? 1.976 12.658 9.015 1.00 91.69 196 ARG A N 1
ATOM 1587 C CA . ARG A 1 196 ? 0.913 13.182 9.882 1.00 91.69 196 ARG A CA 1
ATOM 1588 C C . ARG A 1 196 ? -0.386 12.404 9.705 1.00 91.69 196 ARG A C 1
ATOM 1590 O O . ARG A 1 196 ? -1.021 12.070 10.698 1.00 91.69 196 ARG A O 1
ATOM 1597 N N . GLU A 1 197 ? -0.762 12.097 8.470 1.00 92.44 197 GLU A N 1
ATOM 1598 C CA . GLU A 1 197 ? -1.949 11.302 8.165 1.00 92.44 197 GLU A CA 1
ATOM 1599 C C . GLU A 1 197 ? -1.863 9.896 8.771 1.00 92.44 197 GLU A C 1
ATOM 1601 O O . GLU A 1 197 ? -2.808 9.456 9.427 1.00 92.44 197 GLU A O 1
ATOM 1606 N N . TYR A 1 198 ? -0.712 9.232 8.646 1.00 94.56 198 TYR A N 1
ATOM 1607 C CA . TYR A 1 198 ? -0.485 7.934 9.283 1.00 94.56 198 TYR A CA 1
ATOM 1608 C C . TYR A 1 198 ? -0.657 8.005 10.807 1.00 94.56 198 TYR A C 1
ATOM 1610 O O . TYR A 1 198 ? -1.347 7.176 11.400 1.00 94.56 198 TYR A O 1
ATOM 1618 N N . LEU A 1 199 ? -0.085 9.029 11.450 1.00 95.00 199 LEU A N 1
ATOM 1619 C CA . LEU A 1 199 ? -0.231 9.239 12.894 1.00 95.00 199 LEU A CA 1
ATOM 1620 C C . LEU A 1 199 ? -1.688 9.506 13.293 1.00 95.00 199 LEU A C 1
ATOM 1622 O O . LEU A 1 199 ? -2.138 9.018 14.329 1.00 95.00 199 LEU A O 1
ATOM 1626 N N . CYS A 1 200 ? -2.447 10.232 12.469 1.00 95.75 200 CYS A N 1
ATOM 1627 C CA . CYS A 1 200 ? -3.880 10.416 12.682 1.00 95.75 200 CYS A CA 1
ATOM 1628 C C . CYS A 1 200 ? -4.639 9.083 12.618 1.00 95.75 200 CYS A C 1
ATOM 1630 O O . CYS A 1 200 ? -5.479 8.829 13.483 1.00 95.75 200 CYS A O 1
ATOM 1632 N N . HIS A 1 201 ? -4.336 8.220 11.643 1.00 94.62 201 HIS A N 1
ATOM 1633 C CA . HIS A 1 201 ? -4.918 6.878 11.577 1.00 94.62 201 HIS A CA 1
ATOM 1634 C C . HIS A 1 201 ? -4.539 6.035 12.797 1.00 94.62 201 HIS A C 1
ATOM 1636 O O . HIS A 1 201 ? -5.424 5.442 13.405 1.00 94.62 201 HIS A O 1
ATOM 1642 N N . SER A 1 202 ? -3.270 6.057 13.216 1.00 95.06 202 SER A N 1
ATOM 1643 C CA . SER A 1 202 ? -2.802 5.369 14.426 1.00 95.06 202 SER A CA 1
ATOM 1644 C C . SER A 1 202 ? -3.579 5.806 15.671 1.00 95.06 202 SER A C 1
ATOM 1646 O O . SER A 1 202 ? -4.059 4.961 16.422 1.00 95.06 202 SER A O 1
ATOM 1648 N N . ALA A 1 203 ? -3.754 7.115 15.876 1.00 96.31 203 ALA A N 1
ATOM 1649 C CA . ALA A 1 203 ? -4.497 7.648 17.017 1.00 96.31 203 ALA A CA 1
ATOM 1650 C C . ALA A 1 203 ? -5.990 7.274 16.970 1.00 96.31 203 ALA A C 1
ATOM 1652 O O . ALA A 1 203 ? -6.581 6.939 17.995 1.00 96.31 203 ALA A O 1
ATOM 1653 N N . TYR A 1 204 ? -6.608 7.300 15.782 1.00 95.38 204 TYR A N 1
ATOM 1654 C CA . TYR A 1 204 ? -7.991 6.847 15.589 1.00 95.38 204 TYR A CA 1
ATOM 1655 C C . TYR A 1 204 ? -8.162 5.373 15.975 1.00 95.38 204 TYR A C 1
ATOM 1657 O O . TYR A 1 204 ? -9.109 4.998 16.667 1.00 95.38 204 TYR A O 1
ATOM 1665 N N . PHE A 1 205 ? -7.223 4.546 15.538 1.00 94.88 205 PHE A N 1
ATOM 1666 C CA . PHE A 1 205 ? -7.197 3.113 15.766 1.00 94.88 205 PHE A CA 1
ATOM 1667 C C . PHE A 1 205 ? -6.963 2.762 17.242 1.00 94.88 205 PHE A C 1
ATOM 1669 O O . PHE A 1 205 ? -7.717 1.962 17.798 1.00 94.88 205 PHE A O 1
ATOM 1676 N N . GLU A 1 206 ? -6.031 3.435 17.915 1.00 95.31 206 GLU A N 1
ATOM 1677 C CA . GLU A 1 206 ? -5.821 3.322 19.365 1.00 95.31 206 GLU A CA 1
ATOM 1678 C C . GLU A 1 206 ? -7.070 3.740 20.164 1.00 95.31 206 GLU A C 1
ATOM 1680 O O . GLU A 1 206 ? -7.504 3.041 21.086 1.00 95.31 206 GLU A O 1
ATOM 1685 N N . ALA A 1 207 ? -7.710 4.850 19.782 1.00 96.31 207 ALA A N 1
ATOM 1686 C CA . ALA A 1 207 ? -8.960 5.295 20.395 1.00 96.31 207 ALA A CA 1
ATOM 1687 C C . ALA A 1 207 ? -10.101 4.280 20.185 1.00 96.31 207 ALA A C 1
ATOM 1689 O O . ALA A 1 207 ? -10.874 4.001 21.100 1.00 96.31 207 ALA A O 1
ATOM 1690 N N . SER A 1 208 ? -10.199 3.687 18.992 1.00 92.62 208 SER A N 1
ATOM 1691 C CA . SER A 1 208 ? -11.183 2.640 18.702 1.00 92.62 208 SER A CA 1
ATOM 1692 C C . SER A 1 208 ? -10.942 1.383 19.544 1.00 92.62 208 SER A C 1
ATOM 1694 O O . SER A 1 208 ? -11.885 0.814 20.091 1.00 92.62 208 SER A O 1
ATOM 1696 N N . GLU A 1 209 ? -9.687 0.958 19.696 1.00 92.81 209 GLU A N 1
ATOM 1697 C CA . GLU A 1 209 ? -9.335 -0.215 20.497 1.00 92.81 209 GLU A CA 1
ATOM 1698 C C . GLU A 1 209 ? -9.606 0.008 21.991 1.00 92.81 209 GLU A C 1
ATOM 1700 O O . GLU A 1 209 ? -10.185 -0.853 22.656 1.00 92.81 209 GLU A O 1
ATOM 1705 N N . THR A 1 210 ? -9.230 1.171 22.526 1.00 96.12 210 THR A N 1
ATOM 1706 C CA . THR A 1 210 ? -9.510 1.539 23.923 1.00 96.12 210 THR A CA 1
ATOM 1707 C C . THR A 1 210 ? -11.008 1.636 24.197 1.00 96.12 210 THR A C 1
ATOM 1709 O O . THR A 1 210 ? -11.456 1.139 25.227 1.00 96.12 210 THR A O 1
ATOM 1712 N N . PHE A 1 211 ? -11.797 2.167 23.258 1.00 95.69 211 PHE A N 1
ATOM 1713 C CA . PHE A 1 211 ? -13.258 2.171 23.353 1.00 95.69 211 PHE A CA 1
ATOM 1714 C C . PHE A 1 211 ? -13.854 0.757 23.360 1.00 95.69 211 PHE A C 1
ATOM 1716 O O . PHE A 1 211 ? -14.785 0.504 24.111 1.00 95.69 211 PHE A O 1
ATOM 1723 N N . LYS A 1 212 ? -13.313 -0.186 22.574 1.00 93.81 212 LYS A N 1
ATOM 1724 C CA . LYS A 1 212 ? -13.760 -1.595 22.598 1.00 93.81 212 LYS A CA 1
ATOM 1725 C C . LYS A 1 212 ? -13.449 -2.301 23.924 1.00 93.81 212 LYS A C 1
ATOM 1727 O O . LYS A 1 212 ? -14.120 -3.274 24.256 1.00 93.81 212 LYS A O 1
ATOM 1732 N N . LYS A 1 213 ? -12.393 -1.876 24.626 1.00 94.69 213 LYS A N 1
ATOM 1733 C CA . LYS A 1 213 ? -11.966 -2.445 25.919 1.00 94.69 213 LYS A CA 1
ATOM 1734 C C . LYS A 1 213 ? -12.766 -1.908 27.107 1.00 94.69 213 LYS A C 1
ATOM 1736 O O . LYS A 1 213 ? -12.764 -2.559 28.151 1.00 94.69 213 LYS A O 1
ATOM 1741 N N . TRP A 1 214 ? -13.351 -0.722 26.965 1.00 92.69 214 TRP A N 1
ATOM 1742 C CA . TRP A 1 214 ? -14.185 -0.071 27.973 1.00 92.69 214 TRP A CA 1
ATOM 1743 C C . TRP A 1 214 ? -15.574 -0.713 28.037 1.00 92.69 214 TRP A C 1
ATOM 1745 O O . TRP A 1 214 ? -16.018 -0.992 29.174 1.00 92.69 214 TRP A O 1
#

Secondary structure (DSSP, 8-state):
-HHHHHHHHHTS-HHHHHHHHHHHHTT---HHHHHHHHHHHHHTT--HHHHHHHHHHHHHHTTSGGGGSSS----GGGTT---STTGGGTTS------TTHHHHHHHHHT-----HHHHHHHHHTHHHHT-SSS--HHHHHHHHHHHHHHHHHTT-HHHHHHHHHTS-TTHHHHHHHHHHHS--TT-HHHHHHHHHHHHHHHHHHHHHHHHHH-

Organism: Euroglyphus maynei (NCBI:txid6958)

Sequence (214 aa):
MFELIAFYTSFLPETKQVRTFATLLETIDDESDRRLCLIIAKNAKLNLSAILSMVIENIRLNKTGYQLLNAKSIPFANFGHFAADNRNVIGERFGNTDFGDSKSKIATLLSNTVTEDDLRKINALDWLLLDGDNPQYLELLWQSNALIRNFLLEQKIDLAWETFNKLPSNIINESYHEWKSSLNFDYGFDIENVIREYLCHSAYFEASETFKKW

Radius of gyration: 18.91 Å; chains: 1; bounding box: 48×42×53 Å

Foldseek 3Di:
DLLVVLQVLLPDPLVSSLVVLLVVLLVDDDPVVLLVNVVSNVVSVHPLLSNLLSNLVCLVCVPDPVVPDDDPPQQPVCPPVPDPPPPVVVPPDPDDDDPVVVVVVVVVLQPLDDDPSLVSSLVSLVSLVSPPPDRQLLSSLQSLLVSLVSCVSSVNNVSNVSSLVVRDPCSLVVNVVVVVVVPDPPCPVVSVVSSVSNVVSVVVVVVVVVVVVD